Protein 2QIY (pdb70)

Sequence (317 aa):
VTVQDICFAFLQNYYERMRTDPSKLAYFYASTAELTHTNYQSKKDDVLPTVKVTGRENINKFFSRNDAKVRSLKLKLDTIDFQYTGHLHKSILIMATGEMFWTGTPVYKFCQTFILLPSSTFDITNDIIRFISNLPLFINTTEAEFAAASVQRYELNMKTVQDICFAFLQNYYERMRTDPSKLAYFYASTAELTHTNYQSDDVLPTVKVTGRENINKFFSRNDAKVRSLKLKLDTIDFQYTGHLHKSILIMATGEMFWTGTPVYKFCQTFILLPSSTFDITNDIIRFISNSFLPLFINTTEAEFAAASVQRYELNMK

CATH classification: 3.10.450.50

Structure (mmCIF, N/CA/C/O backbone):
data_2QIY
#
_entry.id   2QIY
#
_cell.length_a   59.100
_cell.length_b   90.240
_cell.length_c   101.480
_cell.angle_alpha   90.00
_cell.angle_beta   90.00
_cell.angle_gamma   90.00
#
_symmetry.space_group_name_H-M   'P 21 21 21'
#
loop_
_entity.id
_entity.type
_entity.pdbx_description
1 polymer 'UBP3-associated protein BRE5'
2 polymer 'Ubiquitin carboxyl-terminal hydrolase 3'
3 water water
#
loop_
_atom_site.group_PDB
_atom_site.id
_atom_site.type_symbol
_atom_site.label_atom_id
_atom_site.label_alt_id
_atom_site.label_comp_id
_atom_site.label_asym_id
_atom_site.label_entity_id
_atom_site.label_seq_id
_atom_site.pdbx_PDB_ins_code
_atom_site.Cartn_x
_atom_site.Cartn_y
_atom_site.Cartn_z
_atom_site.occupancy
_atom_site.B_iso_or_equiv
_atom_site.auth_seq_id
_atom_site.auth_comp_id
_atom_site.auth_asym_id
_atom_site.auth_atom_id
_atom_site.pdbx_PDB_model_num
ATOM 1 N N . VAL A 1 9 ? 16.486 24.293 37.234 1.00 43.29 3 VAL A N 1
ATOM 2 C CA . VAL A 1 9 ? 16.347 24.248 35.745 1.00 43.12 3 VAL A CA 1
ATOM 3 C C . VAL A 1 9 ? 15.980 25.636 35.188 1.00 42.94 3 VAL A C 1
ATOM 4 O O . VAL A 1 9 ? 15.065 26.301 35.697 1.00 43.07 3 VAL A O 1
ATOM 8 N N . THR A 1 10 ? 16.710 26.071 34.159 1.00 42.25 4 THR A N 1
ATOM 9 C CA . THR A 1 10 ? 16.530 27.413 33.589 1.00 41.34 4 THR A CA 1
ATOM 10 C C . THR A 1 10 ? 15.520 27.404 32.450 1.00 40.83 4 THR A C 1
ATOM 11 O O . THR A 1 10 ? 15.252 26.357 31.859 1.00 40.67 4 THR A O 1
ATOM 15 N N . VAL A 1 11 ? 14.967 28.579 32.148 1.00 39.95 5 VAL A N 1
ATOM 16 C CA . VAL A 1 11 ? 14.010 28.726 31.052 1.00 39.04 5 VAL A CA 1
ATOM 17 C C . VAL A 1 11 ? 14.649 28.357 29.704 1.00 38.50 5 VAL A C 1
ATOM 18 O O . VAL A 1 11 ? 14.010 27.710 28.869 1.00 37.96 5 VAL A O 1
ATOM 22 N N . GLN A 1 12 ? 15.911 28.735 29.500 1.00 37.68 6 GLN A N 1
ATOM 23 C CA . GLN A 1 12 ? 16.621 28.336 28.280 1.00 37.27 6 GLN A CA 1
ATOM 24 C C . GLN A 1 12 ? 16.714 26.809 28.186 1.00 36.23 6 GLN A C 1
ATOM 25 O O . GLN A 1 12 ? 16.499 26.226 27.118 1.00 35.37 6 GLN A O 1
ATOM 31 N N . ASP A 1 13 ? 17.042 26.182 29.315 1.00 34.80 7 ASP A N 1
ATOM 32 C CA . ASP A 1 13 ? 17.067 24.723 29.436 1.00 33.98 7 ASP A CA 1
ATOM 33 C C . ASP A 1 13 ? 15.755 24.089 29.027 1.00 32.62 7 ASP A C 1
ATOM 34 O O . ASP A 1 13 ? 15.752 23.155 28.225 1.00 32.18 7 ASP A O 1
ATOM 39 N N . ILE A 1 14 ? 14.641 24.577 29.572 1.00 31.34 8 ILE A N 1
ATOM 40 C CA . ILE A 1 14 ? 13.372 23.943 29.242 1.00 30.70 8 ILE A CA 1
ATOM 41 C C . ILE A 1 14 ? 12.981 24.157 27.776 1.00 29.80 8 ILE A C 1
ATOM 42 O O . ILE A 1 14 ? 12.431 23.247 27.152 1.00 29.75 8 ILE A O 1
ATOM 47 N N . CYS A 1 15 ? 13.312 25.325 27.220 1.00 29.11 9 CYS A N 1
ATOM 48 C CA . CYS A 1 15 ? 13.023 25.586 25.794 1.00 28.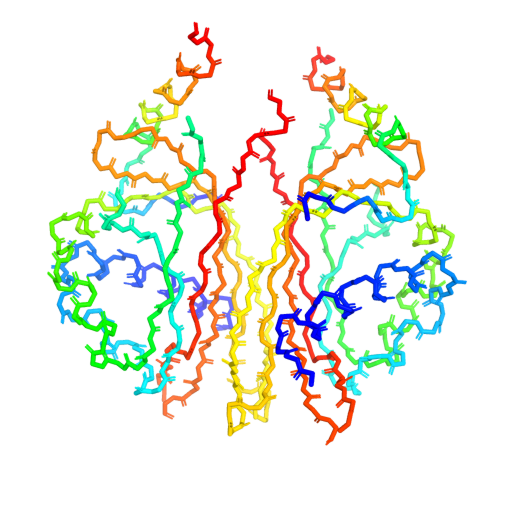44 9 CYS A CA 1
ATOM 49 C C . CYS A 1 15 ? 13.816 24.668 24.878 1.00 28.61 9 CYS A C 1
ATOM 50 O O . CYS A 1 15 ? 13.281 24.142 23.910 1.00 27.98 9 CYS A O 1
ATOM 53 N N . PHE A 1 16 ? 15.093 24.466 25.198 1.00 28.79 10 PHE A N 1
ATOM 54 C CA . PHE A 1 16 ? 15.932 23.622 24.370 1.00 29.66 10 PHE A CA 1
ATOM 55 C C . PHE A 1 16 ? 15.463 22.168 24.443 1.00 28.83 10 PHE A C 1
ATOM 56 O O . PHE A 1 16 ? 15.322 21.511 23.396 1.00 29.11 10 PHE A O 1
ATOM 64 N N . ALA A 1 17 ? 15.174 21.696 25.659 1.00 28.22 11 ALA A N 1
ATOM 65 C CA . ALA A 1 17 ? 14.639 20.345 25.874 1.00 26.70 11 ALA A CA 1
ATOM 66 C C . ALA A 1 17 ? 13.285 20.174 25.203 1.00 26.11 11 ALA A C 1
ATOM 67 O O . ALA A 1 17 ? 13.033 19.145 24.564 1.00 25.41 11 ALA A O 1
ATOM 69 N N . PHE A 1 18 ? 12.422 21.177 25.340 1.00 24.79 12 PHE A N 1
ATOM 70 C CA . PHE A 1 18 ? 11.115 21.111 24.704 1.00 24.20 12 PHE A CA 1
ATOM 71 C C . PHE A 1 18 ? 11.224 20.868 23.204 1.00 24.34 12 PHE A C 1
ATOM 72 O O . PHE A 1 18 ? 10.543 19.995 22.649 1.00 23.75 12 PHE A O 1
ATOM 80 N N . LEU A 1 19 ? 12.051 21.665 22.537 1.00 24.41 13 LEU A N 1
ATOM 81 C CA . LEU A 1 19 ? 12.133 21.598 21.080 1.00 25.13 13 LEU A CA 1
ATOM 82 C C . LEU A 1 19 ? 12.735 20.272 20.664 1.00 25.26 13 LEU A C 1
ATOM 83 O O . LEU A 1 19 ? 12.243 19.618 19.743 1.00 25.39 13 LEU A O 1
ATOM 88 N N . GLN A 1 20 ? 13.806 19.866 21.345 1.00 25.94 14 GLN A N 1
ATOM 89 C CA . GLN A 1 20 ? 14.450 18.602 20.980 1.00 27.77 14 GLN A CA 1
ATOM 90 C C . GLN A 1 20 ? 13.472 17.441 21.150 1.00 27.52 14 GLN A C 1
ATOM 91 O O . GLN A 1 20 ? 13.324 16.622 20.244 1.00 27.89 14 GLN A O 1
ATOM 97 N N . ASN A 1 21 ? 12.758 17.419 22.275 1.00 27.63 15 ASN A N 1
ATOM 98 C CA . ASN A 1 21 ? 11.749 16.383 22.543 1.00 28.14 15 ASN A CA 1
ATOM 99 C C . ASN A 1 21 ? 10.574 16.356 21.555 1.00 27.60 15 ASN A C 1
ATOM 100 O O . ASN A 1 21 ? 10.150 15.277 21.119 1.00 27.58 15 ASN A O 1
ATOM 105 N N . TYR A 1 22 ? 10.088 17.541 21.185 1.00 26.25 16 TYR A N 1
ATOM 106 C CA . TYR A 1 22 ? 9.002 17.703 20.212 1.00 25.89 16 TYR A CA 1
ATOM 107 C C . TYR A 1 22 ? 9.353 17.114 18.839 1.00 25.52 16 TYR A C 1
ATOM 108 O O . TYR A 1 22 ? 8.584 16.335 18.276 1.00 25.28 16 TYR A O 1
ATOM 117 N N . TYR A 1 23 ? 10.509 17.485 18.295 1.00 25.14 17 TYR A N 1
ATOM 118 C CA . TYR A 1 23 ? 10.848 16.994 16.957 1.00 25.65 17 TYR A CA 1
ATOM 119 C C . TYR A 1 23 ? 11.211 15.530 16.948 1.00 26.15 17 TYR A C 1
ATOM 120 O O . TYR A 1 23 ? 10.927 14.816 15.981 1.00 26.08 17 TYR A O 1
ATOM 129 N N . GLU A 1 24 ? 11.793 15.054 18.039 1.00 26.36 18 GLU A N 1
ATOM 130 C CA . GLU A 1 24 ? 12.179 13.665 18.072 1.00 28.16 18 GLU A CA 1
ATOM 131 C C . GLU A 1 24 ? 10.963 12.766 18.262 1.00 27.97 18 GLU A C 1
ATOM 132 O O . GLU A 1 24 ? 10.957 11.642 17.766 1.00 28.33 18 GLU A O 1
ATOM 138 N N . ARG A 1 25 ? 9.924 13.277 18.938 1.00 27.64 19 ARG A N 1
ATOM 139 C CA . ARG A 1 25 ? 8.664 12.535 19.089 1.00 27.69 19 ARG A CA 1
ATOM 140 C C . ARG A 1 25 ? 8.001 12.291 17.739 1.00 26.93 19 ARG A C 1
ATOM 141 O O . ARG A 1 25 ? 7.296 11.288 17.565 1.00 26.66 19 ARG A O 1
ATOM 149 N N . MET A 1 26 ? 8.209 13.209 16.794 1.00 26.07 20 MET A N 1
ATOM 150 C CA . MET A 1 26 ? 7.731 13.027 15.428 1.00 26.22 20 MET A CA 1
ATOM 151 C C . MET A 1 26 ? 8.376 11.832 14.769 1.00 25.39 20 MET A C 1
ATOM 152 O O . MET A 1 26 ? 7.722 11.105 14.019 1.00 25.22 20 MET A O 1
ATOM 157 N N . ARG A 1 27 ? 9.668 11.664 15.017 1.00 24.41 21 ARG A N 1
ATOM 158 C CA . ARG A 1 27 ? 10.388 10.529 14.486 1.00 24.80 21 ARG A CA 1
ATOM 159 C C . ARG A 1 27 ? 9.867 9.240 15.105 1.00 24.48 21 ARG A C 1
ATOM 160 O O . ARG A 1 27 ? 9.649 8.248 14.405 1.00 25.01 21 ARG A O 1
ATOM 168 N N . THR A 1 28 ? 9.680 9.258 16.415 1.00 23.75 22 THR A N 1
ATOM 169 C CA . THR A 1 28 ? 9.436 8.013 17.139 1.00 23.67 22 THR A CA 1
ATOM 170 C C . THR A 1 28 ? 7.986 7.536 17.148 1.00 22.48 22 THR A C 1
ATOM 171 O O . THR A 1 28 ? 7.751 6.316 17.085 1.00 21.63 22 THR A O 1
ATOM 175 N N . ASP A 1 29 ? 7.026 8.461 17.257 1.00 21.01 23 ASP A N 1
ATOM 176 C CA . ASP A 1 29 ? 5.607 8.054 17.289 1.00 21.45 23 ASP A CA 1
ATOM 177 C C . ASP A 1 29 ? 4.625 9.202 17.097 1.00 21.00 23 ASP A C 1
ATOM 178 O O . ASP A 1 29 ? 4.187 9.810 18.076 1.00 21.28 23 ASP A O 1
ATOM 183 N N . PRO A 1 30 ? 4.266 9.506 15.837 1.00 21.09 24 PRO A N 1
ATOM 184 C CA . PRO A 1 30 ? 3.328 10.605 15.547 1.00 21.06 24 PRO A CA 1
ATOM 185 C C . PRO A 1 30 ? 1.975 10.476 16.260 1.00 21.06 24 PRO A C 1
ATOM 186 O O . PRO A 1 30 ? 1.324 11.485 16.523 1.00 20.90 24 PRO A O 1
ATOM 190 N N . SER A 1 31 ? 1.557 9.241 16.526 1.00 20.11 25 SER A N 1
ATOM 191 C CA . SER A 1 31 ? 0.249 8.983 17.152 1.00 20.22 25 SER A CA 1
ATOM 192 C C . SER A 1 31 ? 0.173 9.370 18.620 1.00 20.46 25 SER A C 1
ATOM 193 O O . SER A 1 31 ? -0.924 9.330 19.198 1.00 20.79 25 SER A O 1
ATOM 196 N N . LYS A 1 32 ? 1.315 9.701 19.235 1.00 19.91 26 LYS A N 1
ATOM 197 C CA . LYS A 1 32 ? 1.327 10.162 20.639 1.00 19.79 26 LYS A CA 1
ATOM 198 C C . LYS A 1 32 ? 1.696 11.643 20.787 1.00 20.62 26 LYS A C 1
ATOM 199 O O . LYS A 1 32 ? 1.733 12.181 21.906 1.00 20.46 26 LYS A O 1
ATOM 205 N N . LEU A 1 33 ? 1.989 12.296 19.668 1.00 20.81 27 LEU A N 1
ATOM 206 C CA . LEU A 1 33 ? 2.287 13.738 19.676 1.00 22.29 27 LEU A CA 1
ATOM 207 C C . LEU A 1 33 ? 1.237 14.567 20.380 1.00 22.30 27 LEU A C 1
ATOM 208 O O . LEU A 1 33 ? 1.574 15.495 21.118 1.00 22.46 27 LEU A O 1
ATOM 213 N N . ALA A 1 34 ? -0.028 14.236 20.148 1.00 21.95 28 ALA A N 1
ATOM 214 C CA . ALA A 1 34 ? -1.140 15.025 20.647 1.00 23.11 28 ALA A CA 1
ATOM 215 C C . ALA A 1 34 ? -1.188 15.063 22.175 1.00 23.18 28 ALA A C 1
ATOM 216 O O . ALA A 1 34 ? -1.759 15.996 22.732 1.00 24.69 28 ALA A O 1
ATOM 218 N N . TYR A 1 35 ? -0.583 14.068 22.841 1.00 22.94 29 TYR A N 1
ATOM 219 C CA . TYR A 1 35 ? -0.523 13.983 24.316 1.00 24.30 29 TYR A CA 1
ATOM 220 C C . TYR A 1 35 ? 0.141 15.219 24.937 1.00 23.61 29 TYR A C 1
ATOM 221 O O . TYR A 1 35 ? -0.116 15.577 26.094 1.00 23.17 29 TYR A O 1
ATOM 230 N N . PHE A 1 36 ? 1.000 15.862 24.163 1.00 24.42 30 PHE A N 1
ATOM 231 C CA . PHE A 1 36 ? 1.774 16.987 24.692 1.00 24.57 30 PHE A CA 1
ATOM 232 C C . PHE A 1 36 ? 1.071 18.335 24.502 1.00 24.11 30 PHE A C 1
ATOM 233 O O . PHE A 1 36 ? 1.598 19.387 24.896 1.00 23.38 30 PHE A O 1
ATOM 241 N N . TYR A 1 37 ? -0.141 18.273 23.949 1.00 22.57 31 TYR A N 1
ATOM 242 C CA . TYR A 1 37 ? -0.939 19.471 23.714 1.00 22.11 31 TYR A CA 1
ATOM 243 C C . TYR A 1 37 ? -2.049 19.578 24.741 1.00 21.99 31 TYR A C 1
ATOM 244 O O . TYR A 1 37 ? -2.568 18.565 25.205 1.00 21.43 31 TYR A O 1
ATOM 253 N N . ALA A 1 38 ? -2.439 20.811 25.059 1.00 22.16 32 ALA A N 1
ATOM 254 C CA . ALA A 1 38 ? -3.621 21.084 25.879 1.00 22.24 32 ALA A CA 1
ATOM 255 C C . ALA A 1 38 ? -4.845 20.579 25.130 1.00 22.47 32 ALA A C 1
ATOM 256 O O . ALA A 1 38 ? -4.830 20.476 23.896 1.00 21.76 32 ALA A O 1
ATOM 258 N N . SER A 1 39 ? -5.895 20.254 25.869 1.00 22.63 33 SER A N 1
ATOM 259 C CA . SER A 1 39 ? -7.107 19.745 25.239 1.00 23.37 33 SER A CA 1
ATOM 260 C C . SER A 1 39 ? -7.670 20.707 24.175 1.00 23.32 33 SER A C 1
ATOM 261 O O . SER A 1 39 ? -8.242 20.250 23.172 1.00 23.25 33 SER A O 1
ATOM 264 N N . THR A 1 40 ? -7.519 22.009 24.414 1.00 22.84 34 THR A N 1
ATOM 265 C CA . THR A 1 40 ? -8.041 23.052 23.516 1.00 23.90 34 THR A CA 1
ATOM 266 C C . THR A 1 40 ? -6.952 23.701 22.657 1.00 23.45 34 THR A C 1
ATOM 267 O O . THR A 1 40 ? -7.133 24.817 22.124 1.00 23.11 34 THR A O 1
ATOM 271 N N . ALA A 1 41 ? -5.811 23.026 22.520 1.00 22.85 35 ALA A N 1
ATOM 272 C CA . ALA A 1 41 ? -4.684 23.594 21.745 1.00 22.00 35 ALA A CA 1
ATOM 273 C C . ALA A 1 41 ? -5.040 23.959 20.299 1.00 22.62 35 ALA A C 1
ATOM 274 O O . ALA A 1 41 ? -5.900 23.340 19.682 1.00 23.10 35 ALA A O 1
ATOM 276 N N . GLU A 1 42 ? -4.325 24.948 19.753 1.00 21.80 36 GLU A N 1
ATOM 277 C CA . GLU A 1 42 ? -4.405 25.325 18.336 1.00 22.28 36 GLU A CA 1
ATOM 278 C C . GLU A 1 42 ? -3.113 24.980 17.620 1.00 21.87 36 GLU A C 1
ATOM 279 O O . GLU A 1 42 ? -2.020 25.288 18.110 1.00 21.91 36 GLU A O 1
ATOM 285 N N . LEU A 1 43 ? -3.256 24.294 16.481 1.00 20.84 37 LEU A N 1
ATOM 286 C CA . LEU A 1 43 ? -2.127 23.895 15.644 1.00 20.73 37 LEU A CA 1
ATOM 287 C C . LEU A 1 43 ? -2.278 24.466 14.249 1.00 21.22 37 LEU A C 1
ATOM 288 O O . LEU A 1 43 ? -3.362 24.380 13.638 1.00 21.60 37 LEU A O 1
ATOM 293 N N . THR A 1 44 ? -1.191 25.014 13.720 1.00 20.55 38 THR A N 1
ATOM 294 C CA . THR A 1 44 ? -1.183 25.396 12.290 1.00 20.95 38 THR A CA 1
ATOM 295 C C . THR A 1 44 ? 0.038 24.699 11.754 1.00 21.06 38 THR A C 1
ATOM 296 O O . THR A 1 44 ? 1.168 25.050 12.108 1.00 21.76 38 THR A O 1
ATOM 300 N N . HIS A 1 45 ? -0.169 23.672 10.925 1.00 21.71 39 HIS A N 1
ATOM 301 C CA . HIS A 1 45 ? 0.927 22.764 10.573 1.00 20.92 39 HIS A CA 1
ATOM 302 C C . HIS A 1 45 ? 1.031 22.522 9.066 1.00 21.07 39 HIS A C 1
ATOM 303 O O . HIS A 1 45 ? 0.083 22.712 8.330 1.00 19.72 39 HIS A O 1
ATOM 310 N N . THR A 1 46 ? 2.197 22.066 8.642 1.00 20.33 40 THR A N 1
ATOM 311 C CA . THR A 1 46 ? 2.441 21.611 7.271 1.00 21.28 40 THR A CA 1
ATOM 312 C C . THR A 1 46 ? 1.262 20.804 6.715 1.00 20.63 40 THR A C 1
ATOM 313 O O . THR A 1 46 ? 0.888 19.796 7.313 1.00 20.74 40 THR A O 1
ATOM 317 N N . ASN A 1 47 ? 0.696 21.247 5.590 1.00 20.30 41 ASN A N 1
ATOM 318 C CA . ASN A 1 47 ? -0.467 20.559 5.064 1.00 21.10 41 ASN A CA 1
ATOM 319 C C . ASN A 1 47 ? -0.049 19.381 4.196 1.00 20.74 41 ASN A C 1
ATOM 320 O O . ASN A 1 47 ? 0.066 19.495 2.966 1.00 21.48 41 ASN A O 1
ATOM 325 N N . TYR A 1 48 ? 0.190 18.262 4.864 1.00 21.61 42 TYR A N 1
ATOM 326 C CA . TYR A 1 48 ? 0.619 17.065 4.177 1.00 22.58 42 TYR A CA 1
ATOM 327 C C . TYR A 1 48 ? -0.399 16.549 3.152 1.00 23.51 42 TYR A C 1
ATOM 328 O O . TYR A 1 48 ? -0.026 15.795 2.263 1.00 25.21 42 TYR A O 1
ATOM 337 N N . GLN A 1 49 ? -1.663 16.960 3.299 1.00 24.42 43 GLN A N 1
ATOM 338 C CA . GLN A 1 49 ? -2.770 16.531 2.423 1.00 25.49 43 GLN A CA 1
ATOM 339 C C . GLN A 1 49 ? -2.845 17.330 1.123 1.00 26.02 43 GLN A C 1
ATOM 340 O O . GLN A 1 49 ? -3.579 16.951 0.192 1.00 25.66 43 GLN A O 1
ATOM 346 N N . SER A 1 50 ? -2.097 18.429 1.027 1.00 25.81 44 SER A N 1
ATOM 347 C CA . SER A 1 50 ? -2.196 19.273 -0.153 1.00 28.84 44 SER A CA 1
ATOM 348 C C . SER A 1 50 ? -1.626 18.614 -1.410 1.00 30.83 44 SER A C 1
ATOM 349 O O . SER A 1 50 ? -0.539 18.064 -1.364 1.00 31.50 44 SER A O 1
ATOM 352 N N . LYS A 1 51 ? -2.373 18.660 -2.518 1.00 33.40 45 LYS A N 1
ATOM 353 C CA . LYS A 1 51 ? -1.861 18.264 -3.859 1.00 35.70 45 LYS A CA 1
ATOM 354 C C . LYS A 1 51 ? -0.379 17.790 -3.976 1.00 37.41 45 LYS A C 1
ATOM 355 O O . LYS A 1 51 ? 0.609 18.547 -3.742 1.00 38.76 45 LYS A O 1
ATOM 361 N N . LYS A 1 56 ? 10.985 24.413 -8.270 1.00 34.26 50 LYS A N 1
ATOM 362 C CA . LYS A 1 56 ? 9.692 24.183 -7.683 1.00 32.76 50 LYS A CA 1
ATOM 363 C C . LYS A 1 56 ? 9.575 24.996 -6.382 1.00 31.96 50 LYS A C 1
ATOM 364 O O . LYS A 1 56 ? 10.461 25.797 -6.024 1.00 31.63 50 LYS A O 1
ATOM 370 N N . ASP A 1 57 ? 8.464 24.785 -5.691 1.00 30.94 51 ASP A N 1
ATOM 371 C CA . ASP A 1 57 ? 8.087 25.588 -4.538 1.00 30.78 51 ASP A CA 1
ATOM 372 C C . ASP A 1 57 ? 9.071 25.434 -3.405 1.00 29.38 51 ASP A C 1
ATOM 373 O O . ASP A 1 57 ? 9.412 24.322 -3.025 1.00 29.25 51 ASP A O 1
ATOM 378 N N . ASP A 1 58 ? 9.513 26.549 -2.842 1.00 27.88 52 ASP A N 1
ATOM 379 C CA . ASP A 1 58 ? 10.362 26.437 -1.678 1.00 27.69 52 ASP A CA 1
ATOM 380 C C . ASP A 1 58 ? 9.605 26.816 -0.417 1.00 26.18 52 ASP A C 1
ATOM 381 O O . ASP A 1 58 ? 10.197 27.008 0.639 1.00 26.26 52 ASP A O 1
ATOM 386 N N . VAL A 1 59 ? 8.277 26.901 -0.534 1.00 25.95 53 VAL A N 1
ATOM 387 C CA . VAL A 1 59 ? 7.427 26.934 0.652 1.00 25.07 53 VAL A CA 1
ATOM 388 C C . VAL A 1 59 ? 6.347 25.852 0.564 1.00 24.18 53 VAL A C 1
ATOM 389 O O . VAL A 1 59 ? 6.064 25.312 -0.516 1.00 24.25 53 VAL A O 1
ATOM 393 N N . LEU A 1 60 ? 5.756 25.534 1.707 1.00 23.80 54 LEU A N 1
ATOM 394 C CA . LEU A 1 60 ? 4.669 24.567 1.733 1.00 23.20 54 LEU A CA 1
ATOM 395 C C . LEU A 1 60 ? 3.475 25.231 2.373 1.00 23.24 54 LEU A C 1
ATOM 396 O O . LEU A 1 60 ? 3.648 26.120 3.226 1.00 23.25 54 LEU A O 1
ATOM 401 N N . PRO A 1 61 ? 2.268 24.785 2.000 1.00 23.28 55 PRO A N 1
ATOM 402 C CA . PRO A 1 61 ? 1.063 25.336 2.613 1.00 22.89 55 PRO A CA 1
ATOM 403 C C . PRO A 1 61 ? 0.844 24.727 3.994 1.00 22.02 55 PRO A C 1
ATOM 404 O O . PRO A 1 61 ? 1.399 23.663 4.315 1.00 22.43 55 PRO A O 1
ATOM 408 N N . THR A 1 62 ? 0.043 25.400 4.808 1.00 20.69 56 THR A N 1
ATOM 409 C CA . THR A 1 62 ? -0.290 24.887 6.135 1.00 20.50 56 THR A CA 1
ATOM 410 C C . THR A 1 62 ? -1.793 24.793 6.314 1.00 21.10 56 THR A C 1
ATOM 411 O O . THR A 1 62 ? -2.569 25.317 5.503 1.00 20.08 56 THR A O 1
ATOM 415 N N . VAL A 1 63 ? -2.191 24.134 7.391 1.00 20.73 57 VAL A N 1
ATOM 416 C CA . VAL A 1 63 ? -3.590 23.901 7.683 1.00 20.54 57 VAL A CA 1
ATOM 417 C C . VAL A 1 63 ? -3.804 24.083 9.198 1.00 20.11 57 VAL A C 1
ATOM 418 O O . VAL A 1 63 ? -2.914 23.738 9.994 1.00 21.25 57 VAL A O 1
ATOM 422 N N . LYS A 1 64 ? -4.960 24.630 9.579 1.00 20.49 58 LYS A N 1
ATOM 423 C CA . LYS A 1 64 ? -5.315 24.832 10.982 1.00 20.94 58 LYS A CA 1
ATOM 424 C C . LYS A 1 64 ? -6.126 23.672 11.547 1.00 21.85 58 LYS A C 1
ATOM 425 O O . LYS A 1 64 ? -7.112 23.211 10.932 1.00 21.95 58 LYS A O 1
ATOM 431 N N . VAL A 1 65 ? -5.723 23.225 12.732 1.00 21.59 59 VAL A N 1
ATOM 432 C CA . VAL A 1 65 ? -6.409 22.130 13.458 1.00 23.78 59 VAL A CA 1
ATOM 433 C C . VAL A 1 65 ? -6.564 22.585 14.907 1.00 24.13 59 VAL A C 1
ATOM 434 O O . VAL A 1 65 ? -5.610 23.115 15.489 1.00 25.14 59 VAL A O 1
ATOM 438 N N . THR A 1 66 ? -7.722 22.325 15.508 1.00 23.74 60 THR A N 1
ATOM 439 C CA . THR A 1 66 ? -7.990 22.790 16.865 1.00 24.27 60 THR A CA 1
ATOM 440 C C . THR A 1 66 ? -8.482 21.645 17.744 1.00 23.27 60 THR A C 1
ATOM 441 O O . THR A 1 66 ? -9.339 20.876 17.326 1.00 23.52 60 THR A O 1
ATOM 445 N N . GLY A 1 67 ? -7.936 21.547 18.953 1.00 21.76 61 GLY A N 1
ATOM 446 C CA . GLY A 1 67 ? -8.362 20.526 19.907 1.00 22.22 61 GLY A CA 1
ATOM 447 C C . GLY A 1 67 ? -7.499 19.288 19.830 1.00 22.46 61 GLY A C 1
ATOM 448 O O . GLY A 1 67 ? -7.103 18.861 18.750 1.00 22.40 61 GLY A O 1
ATOM 449 N N . ARG A 1 68 ? -7.234 18.671 20.979 1.00 22.09 62 ARG A N 1
ATOM 450 C CA . ARG A 1 68 ? -6.313 17.539 20.993 1.00 22.78 62 ARG A CA 1
ATOM 451 C C . ARG A 1 68 ? -6.752 16.365 20.130 1.00 22.18 62 ARG A C 1
ATOM 452 O O . ARG A 1 68 ? -5.925 15.755 19.472 1.00 22.27 62 ARG A O 1
ATOM 460 N N . GLU A 1 69 ? -8.041 16.020 20.147 1.00 22.67 63 GLU A N 1
ATOM 461 C CA . GLU A 1 69 ? -8.492 14.859 19.351 1.00 24.08 63 GLU A CA 1
ATOM 462 C C . GLU A 1 69 ? -8.292 15.088 17.844 1.00 22.41 63 GLU A C 1
ATOM 463 O O . GLU A 1 69 ? -7.880 14.190 17.090 1.00 23.30 63 GLU A O 1
ATOM 469 N N . ASN A 1 70 ? -8.584 16.301 17.402 1.00 21.55 64 ASN A N 1
ATOM 470 C CA . ASN A 1 70 ? -8.366 16.633 15.979 1.00 21.57 64 ASN A CA 1
ATOM 471 C C . ASN A 1 70 ? -6.896 16.672 15.608 1.00 21.04 64 ASN A C 1
ATOM 472 O O . ASN A 1 70 ? -6.502 16.233 14.525 1.00 21.74 64 ASN A O 1
ATOM 477 N N . ILE A 1 71 ? -6.089 17.192 16.528 1.00 20.75 65 ILE A N 1
ATOM 478 C CA . ILE A 1 71 ? -4.628 17.250 16.353 1.00 21.29 65 ILE A CA 1
ATOM 479 C C . ILE A 1 71 ? -4.085 15.827 16.243 1.00 21.71 65 ILE A C 1
ATOM 480 O O . ILE A 1 71 ? -3.291 15.518 15.356 1.00 21.90 65 ILE A O 1
ATOM 485 N N . ASN A 1 72 ? -4.569 14.952 17.119 1.00 21.60 66 ASN A N 1
ATOM 486 C CA . ASN A 1 72 ? -4.181 13.555 17.030 1.00 21.34 66 ASN A CA 1
ATOM 487 C C . ASN A 1 72 ? -4.555 12.904 15.705 1.00 21.64 66 ASN A C 1
ATOM 488 O O . ASN A 1 72 ? -3.756 12.177 15.111 1.00 21.44 66 ASN A O 1
ATOM 493 N N . LYS A 1 73 ? -5.770 13.162 15.232 1.00 21.24 67 LYS A N 1
ATOM 494 C CA . LYS A 1 73 ? -6.226 12.583 13.971 1.00 23.89 67 LYS A CA 1
ATOM 495 C C . LYS A 1 73 ? -5.351 13.081 12.809 1.00 22.79 67 LYS A C 1
ATOM 496 O O . LYS A 1 73 ? -5.013 12.312 11.893 1.00 22.84 67 LYS A O 1
ATOM 502 N N . PHE A 1 74 ? -5.010 14.363 12.840 1.00 22.40 68 PHE A N 1
ATOM 503 C CA . PHE A 1 74 ? -4.121 14.945 11.826 1.00 21.86 68 PHE A CA 1
ATOM 504 C C . PHE A 1 74 ? -2.727 14.285 11.835 1.00 22.21 68 PHE A C 1
ATOM 505 O O . PHE A 1 74 ? -2.244 13.824 10.796 1.00 22.02 68 PHE A O 1
ATOM 513 N N . PHE A 1 75 ? -2.067 14.234 12.987 1.00 21.49 69 PHE A N 1
ATOM 514 C CA . PHE A 1 75 ? -0.737 13.613 13.031 1.00 21.36 69 PHE A CA 1
ATOM 515 C C . PHE A 1 75 ? -0.770 12.123 12.674 1.00 20.83 69 PHE A C 1
ATOM 516 O O . PHE A 1 75 ? 0.083 11.621 11.946 1.00 21.16 69 PHE A O 1
ATOM 524 N N . SER A 1 76 ? -1.777 11.432 13.190 1.00 20.94 70 SER A N 1
ATOM 525 C CA . SER A 1 76 ? -1.920 10.009 12.963 1.00 21.61 70 SER A CA 1
ATOM 526 C C . SER A 1 76 ? -2.137 9.668 11.479 1.00 22.37 70 SER A C 1
ATOM 527 O O . SER A 1 76 ? -1.531 8.703 10.970 1.00 23.89 70 SER A O 1
ATOM 530 N N . ARG A 1 77 ? -2.983 10.445 10.787 1.00 22.83 71 ARG A N 1
ATOM 531 C CA . ARG A 1 77 ? -3.246 10.241 9.349 1.00 23.42 71 ARG A CA 1
ATOM 532 C C . ARG A 1 77 ? -1.973 10.381 8.523 1.00 2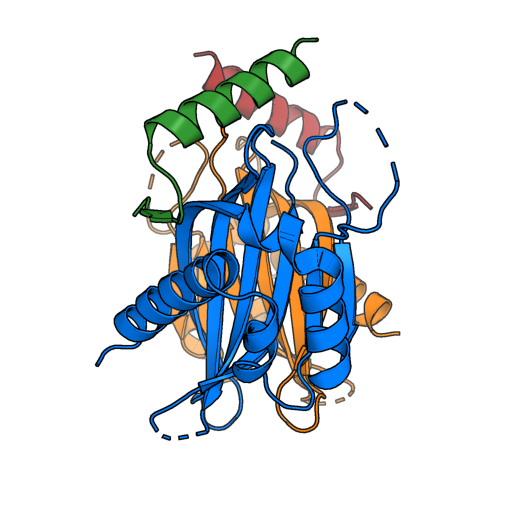3.63 71 ARG A C 1
ATOM 533 O O . ARG A 1 77 ? -1.840 9.775 7.451 1.00 24.92 71 ARG A O 1
ATOM 535 N N . ASN A 1 78 ? -1.050 11.191 9.034 1.00 23.22 72 ASN A N 1
ATOM 536 C CA . ASN A 1 78 ? 0.186 11.513 8.336 1.00 23.09 72 ASN A CA 1
ATOM 537 C C . ASN A 1 78 ? 1.393 10.845 8.957 1.00 23.37 72 ASN A C 1
ATOM 538 O O . ASN A 1 78 ? 2.533 11.296 8.762 1.00 23.24 72 ASN A O 1
ATOM 543 N N . ASP A 1 79 ? 1.142 9.741 9.659 1.00 23.24 73 ASP A N 1
ATOM 544 C CA . ASP A 1 79 ? 2.174 9.054 10.437 1.00 23.57 73 ASP A CA 1
ATOM 545 C C . ASP A 1 79 ? 3.482 8.832 9.646 1.00 23.50 73 ASP A C 1
ATOM 546 O O . ASP A 1 79 ? 4.564 9.202 10.104 1.00 22.64 73 ASP A O 1
ATOM 551 N N . ALA A 1 80 ? 3.385 8.207 8.469 1.00 24.35 74 ALA A N 1
ATOM 552 C CA . ALA A 1 80 ? 4.579 7.862 7.702 1.00 25.06 74 ALA A CA 1
ATOM 553 C C . ALA A 1 80 ? 5.405 9.096 7.339 1.00 25.35 74 ALA A C 1
ATOM 554 O O . ALA A 1 80 ? 6.646 9.117 7.481 1.00 26.16 74 ALA A O 1
ATOM 556 N N . LYS A 1 81 ? 4.715 10.132 6.873 1.00 24.93 75 LYS A N 1
ATOM 557 C CA . LYS A 1 81 ? 5.360 11.395 6.498 1.00 25.08 75 LYS A CA 1
ATOM 558 C C . LYS A 1 81 ? 5.995 12.091 7.698 1.00 23.74 75 LYS A C 1
ATOM 559 O O . LYS A 1 81 ? 7.128 12.529 7.642 1.00 23.98 75 LYS A O 1
ATOM 565 N N . VAL A 1 82 ? 5.252 12.158 8.798 1.00 22.28 76 VAL A N 1
ATOM 566 C CA . VAL A 1 82 ? 5.696 12.840 10.002 1.00 22.11 76 VAL A CA 1
ATOM 567 C C . VAL A 1 82 ? 6.969 12.144 10.532 1.00 22.20 76 VAL A C 1
ATOM 568 O O . VAL A 1 82 ? 7.930 12.807 10.942 1.00 22.41 76 VAL A O 1
ATOM 572 N N . ARG A 1 83 ? 7.007 10.811 10.455 1.00 21.97 77 ARG A N 1
ATOM 573 C CA . ARG A 1 83 ? 8.157 10.046 10.934 1.00 21.77 77 ARG A CA 1
ATOM 574 C C . ARG A 1 83 ? 9.438 10.391 10.170 1.00 21.67 77 ARG A C 1
ATOM 575 O O . ARG A 1 83 ? 10.554 10.095 10.620 1.00 23.06 77 ARG A O 1
ATOM 583 N N . SER A 1 84 ? 9.274 10.970 8.990 1.00 21.16 78 SER A N 1
ATOM 584 C CA . SER A 1 84 ? 10.417 11.212 8.109 1.00 22.04 78 SER A CA 1
ATOM 585 C C . SER A 1 84 ? 10.901 12.664 8.197 1.00 21.99 78 SER A C 1
ATOM 586 O O . SER A 1 84 ? 11.803 13.055 7.463 1.00 22.58 78 SER A O 1
ATOM 589 N N . LEU A 1 85 ? 10.328 13.436 9.130 1.00 21.76 79 LEU A N 1
ATOM 590 C CA . LEU A 1 85 ? 10.673 14.855 9.270 1.00 20.69 79 LEU A CA 1
ATOM 591 C C . LEU A 1 85 ? 12.059 15.001 9.882 1.00 21.19 79 LEU A C 1
ATOM 592 O O . LEU A 1 85 ? 12.405 14.300 10.833 1.00 20.71 79 LEU A O 1
ATOM 597 N N . LYS A 1 86 ? 12.836 15.923 9.317 1.00 19.88 80 LYS A N 1
ATOM 598 C CA . LYS A 1 86 ? 14.214 16.162 9.717 1.00 20.76 80 LYS A CA 1
ATOM 599 C C . LYS A 1 86 ? 14.424 17.680 9.726 1.00 20.33 80 LYS A C 1
ATOM 600 O O . LYS A 1 86 ? 13.728 18.429 9.041 1.00 20.45 80 LYS A O 1
ATOM 606 N N . LEU A 1 87 ? 15.372 18.158 10.516 1.00 19.88 81 LEU A N 1
ATOM 607 C CA . LEU A 1 87 ? 15.637 19.600 10.471 1.00 19.30 81 LEU A CA 1
ATOM 608 C C . LEU A 1 87 ? 16.996 19.973 10.974 1.00 20.20 81 LEU A C 1
ATOM 609 O O . LEU A 1 87 ? 17.619 19.220 11.733 1.00 19.51 81 LEU A O 1
ATOM 614 N N . LYS A 1 88 ? 17.423 21.143 10.510 1.00 19.06 82 LYS A N 1
ATOM 615 C CA . LYS A 1 88 ? 18.524 21.889 11.099 1.00 19.48 82 LYS A CA 1
ATOM 616 C C . LYS A 1 88 ? 17.884 23.011 11.902 1.00 20.75 82 LYS A C 1
ATOM 617 O O . LYS A 1 88 ? 17.179 23.861 11.343 1.00 21.21 82 LYS A O 1
ATOM 623 N N . LEU A 1 89 ? 18.039 22.959 13.221 1.00 21.23 83 LEU A N 1
ATOM 624 C CA . LEU A 1 89 ? 17.469 23.999 14.112 1.00 21.13 83 LEU A CA 1
ATOM 625 C C . LEU A 1 89 ? 18.530 25.095 14.251 1.00 20.99 83 LEU A C 1
ATOM 626 O O . LEU A 1 89 ? 19.621 24.835 14.765 1.00 21.77 83 LEU A O 1
ATOM 631 N N . ASP A 1 90 ? 18.226 26.310 13.778 1.00 21.13 84 ASP A N 1
ATOM 632 C CA . ASP A 1 90 ? 19.216 27.403 13.751 1.00 21.46 84 ASP A CA 1
ATOM 633 C C . ASP A 1 90 ? 19.161 28.334 14.975 1.00 21.29 84 ASP A C 1
ATOM 634 O O . ASP A 1 90 ? 20.199 28.764 15.492 1.00 21.81 84 ASP A O 1
ATOM 639 N N . THR A 1 91 ? 17.949 28.705 15.371 1.00 21.03 85 THR A N 1
ATOM 640 C CA . THR A 1 91 ? 17.758 29.738 16.386 1.00 20.97 85 THR A CA 1
ATOM 641 C C . THR A 1 91 ? 16.609 29.422 17.327 1.00 21.00 85 THR A C 1
ATOM 642 O O . THR A 1 91 ? 15.627 28.762 16.952 1.00 20.88 85 THR A O 1
ATOM 646 N N . ILE A 1 92 ? 16.745 29.915 18.561 1.00 20.98 86 ILE A N 1
ATOM 647 C CA . ILE A 1 92 ? 15.681 29.821 19.536 1.00 21.83 86 ILE A CA 1
ATOM 648 C C . ILE A 1 92 ? 15.587 31.191 20.206 1.00 21.49 86 ILE A C 1
ATOM 649 O O . ILE A 1 92 ? 16.628 31.763 20.599 1.00 21.13 86 ILE A O 1
ATOM 654 N N . ASP A 1 93 ? 14.349 31.685 20.333 1.00 20.32 87 ASP A N 1
ATOM 655 C CA . ASP A 1 93 ? 14.032 32.899 21.117 1.00 19.66 87 ASP A CA 1
ATOM 656 C C . ASP A 1 93 ? 12.917 32.547 22.079 1.00 19.84 87 ASP A C 1
ATOM 657 O O . ASP A 1 93 ? 12.021 31.789 21.733 1.00 19.20 87 ASP A O 1
ATOM 662 N N . PHE A 1 94 ? 12.961 33.101 23.293 1.00 20.21 88 PHE A N 1
ATOM 663 C CA . PHE A 1 94 ? 11.841 32.881 24.211 1.00 20.83 88 PHE A CA 1
ATOM 664 C C . PHE A 1 94 ? 11.528 34.103 25.039 1.00 19.96 88 PHE A C 1
ATOM 665 O O . PHE A 1 94 ? 12.392 34.970 25.251 1.00 19.85 88 PHE A O 1
ATOM 673 N N . GLN A 1 95 ? 10.285 34.145 25.527 1.00 20.45 89 GLN A N 1
ATOM 674 C CA . GLN A 1 95 ? 9.856 35.086 26.582 1.00 20.24 89 GLN A CA 1
ATOM 675 C C . GLN A 1 95 ? 8.798 34.422 27.453 1.00 21.07 89 GLN A C 1
ATOM 676 O O . GLN A 1 95 ? 8.121 33.491 27.019 1.00 21.47 89 GLN A O 1
ATOM 682 N N . TYR A 1 96 ? 8.610 34.942 28.668 1.00 21.71 90 TYR A N 1
ATOM 683 C CA . TYR A 1 96 ? 7.483 34.528 29.481 1.00 22.59 90 TYR A CA 1
ATOM 684 C C . TYR A 1 96 ? 6.242 35.295 29.022 1.00 22.34 90 TYR A C 1
ATOM 685 O O . TYR A 1 96 ? 6.355 36.384 28.454 1.00 22.34 90 TYR A O 1
ATOM 694 N N . THR A 1 97 ? 5.064 34.744 29.302 1.00 22.03 91 THR A N 1
ATOM 695 C CA . THR A 1 97 ? 3.805 35.306 28.826 1.00 21.78 91 THR A CA 1
ATOM 696 C C . THR A 1 97 ? 2.640 34.764 29.647 1.00 22.15 91 THR A C 1
ATOM 697 O O . THR A 1 97 ? 2.843 33.938 30.531 1.00 21.51 91 THR A O 1
ATOM 701 N N . GLY A 1 98 ? 1.430 35.238 29.352 1.00 22.72 92 GLY A N 1
ATOM 702 C CA . GLY A 1 98 ? 0.211 34.650 29.917 1.00 23.69 92 GLY A CA 1
ATOM 703 C C . GLY A 1 98 ? 0.031 34.870 31.408 1.00 24.81 92 GLY A C 1
ATOM 704 O O . GLY A 1 98 ? 0.682 35.745 32.025 1.00 24.62 92 GLY A O 1
ATOM 705 N N . HIS A 1 99 ? -0.858 34.071 31.992 1.00 24.98 93 HIS A N 1
ATOM 706 C CA . HIS A 1 99 ? -1.235 34.235 33.403 1.00 26.64 93 HIS A CA 1
ATOM 707 C C . HIS A 1 99 ? -0.031 34.133 34.336 1.00 27.02 93 HIS A C 1
ATOM 708 O O . HIS A 1 99 ? 0.698 33.133 34.312 1.00 27.28 93 HIS A O 1
ATOM 715 N N . LEU A 1 100 ? 0.167 35.187 35.133 1.00 27.56 94 LEU A N 1
ATOM 716 C CA . LEU A 1 100 ? 1.245 35.279 36.126 1.00 27.74 94 LEU A CA 1
ATOM 717 C C . LEU A 1 100 ? 2.648 35.125 35.523 1.00 27.51 94 LEU A C 1
ATOM 718 O O . LEU A 1 100 ? 3.593 34.753 36.227 1.00 27.57 94 LEU A O 1
ATOM 723 N N . HIS A 1 101 ? 2.765 35.416 34.225 1.00 26.94 95 HIS A N 1
ATOM 724 C CA . HIS A 1 101 ? 4.024 35.313 33.483 1.00 27.10 95 HIS A CA 1
ATOM 725 C C . HIS A 1 101 ? 4.655 33.914 33.590 1.00 25.54 95 HIS A C 1
ATOM 726 O O . HIS A 1 101 ? 5.867 33.778 33.502 1.00 25.24 95 HIS A O 1
ATOM 733 N N . LYS A 1 102 ? 3.821 32.883 33.766 1.00 24.51 96 LYS A N 1
ATOM 734 C CA . LYS A 1 102 ? 4.297 31.507 33.939 1.00 23.29 96 LYS A CA 1
ATOM 735 C C . LYS A 1 102 ? 4.281 30.648 32.658 1.00 21.96 96 LYS A C 1
ATOM 736 O O . LYS A 1 102 ? 4.854 29.555 32.626 1.00 21.91 96 LYS A O 1
ATOM 742 N N . SER A 1 103 ? 3.611 31.132 31.620 1.00 20.65 97 SER A N 1
ATOM 743 C CA . SER A 1 103 ? 3.642 30.464 30.317 1.00 19.97 97 SER A CA 1
ATOM 744 C C . SER A 1 103 ? 4.894 30.894 29.557 1.00 19.92 97 SER A C 1
ATOM 745 O O . SER A 1 103 ? 5.506 31.914 29.896 1.00 19.97 97 SER A O 1
ATOM 748 N N . ILE A 1 104 ? 5.274 30.114 28.539 1.00 19.21 98 ILE A N 1
ATOM 749 C CA . ILE A 1 104 ? 6.494 30.395 27.790 1.00 19.89 98 ILE A CA 1
ATOM 750 C C . ILE A 1 104 ? 6.194 30.480 26.299 1.00 20.23 98 ILE A C 1
ATOM 751 O O . ILE A 1 104 ? 5.601 29.574 25.732 1.00 20.38 98 ILE A O 1
ATOM 756 N N . LEU A 1 105 ? 6.607 31.588 25.690 1.00 20.84 99 LEU A N 1
ATOM 757 C CA . LEU A 1 105 ? 6.566 31.809 24.236 1.00 21.60 99 LEU A CA 1
ATOM 758 C C . LEU A 1 105 ? 7.907 31.411 23.664 1.00 21.50 99 LEU A C 1
ATOM 759 O O . LEU A 1 105 ? 8.936 31.925 24.108 1.00 21.49 99 LEU A O 1
ATOM 764 N N . ILE A 1 106 ? 7.905 30.494 22.687 1.00 21.22 100 ILE A N 1
ATOM 765 C CA . ILE A 1 106 ? 9.127 30.043 22.051 1.00 22.04 100 ILE A CA 1
ATOM 766 C C . ILE A 1 106 ? 9.052 30.286 20.537 1.00 22.43 100 ILE A C 1
ATOM 767 O O . ILE A 1 106 ? 8.052 29.970 19.906 1.00 22.63 100 ILE A O 1
ATOM 772 N N . MET A 1 107 ? 10.106 30.835 19.951 1.00 22.80 101 MET A N 1
ATOM 773 C CA . MET A 1 107 ? 10.173 30.846 18.480 1.00 24.47 101 MET A CA 1
ATOM 774 C C . MET A 1 107 ? 11.424 30.131 18.026 1.00 23.01 101 MET A C 1
ATOM 775 O O . MET A 1 107 ? 12.513 30.394 18.557 1.00 22.38 101 MET A O 1
ATOM 780 N N . ALA A 1 108 ? 11.282 29.249 17.036 1.00 22.79 102 ALA A N 1
ATOM 781 C CA . ALA A 1 108 ? 12.417 28.514 16.496 1.00 23.31 102 ALA A CA 1
ATOM 782 C C . ALA A 1 108 ? 12.513 28.804 15.007 1.00 22.46 102 ALA A C 1
ATOM 783 O O . ALA A 1 108 ? 11.491 29.034 14.349 1.00 23.62 102 ALA A O 1
ATOM 785 N N . THR A 1 109 ? 13.718 28.824 14.451 1.00 21.78 103 THR A N 1
ATOM 786 C CA . THR A 1 109 ? 13.792 28.921 12.985 1.00 21.15 103 THR A CA 1
ATOM 787 C C . THR A 1 109 ? 14.829 27.938 12.538 1.00 21.84 103 THR A C 1
ATOM 788 O O . THR A 1 109 ? 15.735 27.576 13.309 1.00 21.39 103 THR A O 1
ATOM 792 N N . GLY A 1 110 ? 14.741 27.537 11.280 1.00 20.67 104 GLY A N 1
ATOM 793 C CA . GLY A 1 110 ? 15.709 26.565 10.768 1.00 19.18 104 GLY A CA 1
ATOM 794 C C . GLY A 1 110 ? 15.362 26.169 9.357 1.00 20.54 104 GLY A C 1
ATOM 795 O O . GLY A 1 110 ? 14.653 26.903 8.656 1.00 20.42 104 GLY A O 1
ATOM 796 N N . GLU A 1 111 ? 15.844 24.997 8.966 1.00 20.56 105 GLU A N 1
ATOM 797 C CA . GLU A 1 111 ? 15.583 24.445 7.638 1.00 21.18 105 GLU A CA 1
ATOM 798 C C . GLU A 1 111 ? 15.098 23.017 7.828 1.00 20.73 105 GLU A C 1
ATOM 799 O O . GLU A 1 111 ? 15.743 22.222 8.496 1.00 20.85 105 GLU A O 1
ATOM 805 N N . MET A 1 112 ? 13.906 22.756 7.300 1.00 20.03 106 MET A N 1
ATOM 806 C CA . MET A 1 112 ? 13.200 21.505 7.522 1.00 20.16 106 MET A CA 1
ATOM 807 C C . MET A 1 112 ? 13.166 20.711 6.226 1.00 19.87 106 MET A C 1
ATOM 808 O O . MET A 1 112 ? 13.076 21.278 5.139 1.00 20.00 106 MET A O 1
ATOM 813 N N . PHE A 1 113 ? 13.254 19.395 6.327 1.00 19.65 107 PHE A N 1
ATOM 814 C CA . PHE A 1 113 ? 13.064 18.557 5.144 1.00 19.84 107 PHE A CA 1
ATOM 815 C C . PHE A 1 113 ? 12.513 17.212 5.600 1.00 21.03 107 PHE A C 1
ATOM 816 O O . PHE A 1 113 ? 12.299 16.989 6.803 1.00 22.06 107 PHE A O 1
ATOM 824 N N . TRP A 1 114 ? 12.197 16.370 4.629 1.00 20.89 108 TRP A N 1
ATOM 825 C CA . TRP A 1 114 ? 11.761 15.011 4.925 1.00 20.99 108 TRP A CA 1
ATOM 826 C C . TRP A 1 114 ? 12.683 14.112 4.127 1.00 21.69 108 TRP A C 1
ATOM 827 O O . TRP A 1 114 ? 13.340 14.554 3.164 1.00 21.50 108 TRP A O 1
ATOM 838 N N . THR A 1 115 ? 12.777 12.845 4.508 1.00 22.13 109 THR A N 1
ATOM 839 C CA . THR A 1 115 ? 13.639 11.925 3.769 1.00 22.81 109 THR A CA 1
ATOM 840 C C . THR A 1 115 ? 13.506 12.117 2.263 1.00 22.70 109 THR A C 1
ATOM 841 O O . THR A 1 115 ? 12.398 12.034 1.704 1.00 23.25 109 THR A O 1
ATOM 845 N N . GLY A 1 116 ? 14.644 12.437 1.639 1.00 23.20 110 GLY A N 1
ATOM 846 C CA . GLY A 1 116 ? 14.744 12.589 0.202 1.00 23.99 110 GLY A CA 1
ATOM 847 C C . GLY A 1 116 ? 14.239 13.890 -0.415 1.00 23.69 110 GLY A C 1
ATOM 848 O O . GLY A 1 116 ? 14.313 14.032 -1.646 1.00 23.93 110 GLY A O 1
ATOM 849 N N . THR A 1 117 ? 13.730 14.821 0.399 1.00 22.01 111 THR A N 1
ATOM 850 C CA . THR A 1 117 ? 13.207 16.078 -0.152 1.00 21.86 111 THR A CA 1
ATOM 851 C C . THR A 1 117 ? 14.231 17.199 -0.047 1.00 21.16 111 THR A C 1
ATOM 852 O O . THR A 1 117 ? 15.187 17.088 0.727 1.00 20.59 111 THR A O 1
ATOM 856 N N . PRO A 1 118 ? 14.034 18.296 -0.814 1.00 21.14 112 PRO A N 1
ATOM 857 C CA . PRO A 1 118 ? 14.859 19.480 -0.549 1.00 20.50 112 PRO A CA 1
ATOM 858 C C . PRO A 1 118 ? 14.475 20.127 0.776 1.00 19.74 112 PRO A C 1
ATOM 859 O O . PRO A 1 118 ? 13.439 19.790 1.368 1.00 19.88 112 PRO A O 1
ATOM 863 N N . VAL A 1 119 ? 15.289 21.086 1.216 1.00 18.34 113 VAL A N 1
ATOM 864 C CA . VAL A 1 119 ? 14.968 21.839 2.433 1.00 18.78 113 VAL A CA 1
ATOM 865 C C . VAL A 1 119 ? 13.935 22.955 2.164 1.00 20.03 113 VAL A C 1
ATOM 866 O O . VAL A 1 119 ? 13.751 23.417 1.023 1.00 19.89 113 VAL A O 1
ATOM 870 N N . TYR A 1 120 ? 13.299 23.370 3.264 1.00 19.89 114 TYR A N 1
ATOM 871 C CA . TYR A 1 120 ? 12.381 24.491 3.303 1.00 21.08 114 TYR A CA 1
ATOM 872 C C . TYR A 1 120 ? 12.700 25.280 4.566 1.00 21.25 114 TYR A C 1
ATOM 873 O O . TYR A 1 120 ? 12.789 24.691 5.666 1.00 21.53 114 TYR A O 1
ATOM 882 N N . LYS A 1 121 ? 12.871 26.588 4.431 1.00 22.00 115 LYS A N 1
ATOM 883 C CA . LYS A 1 121 ? 13.175 27.449 5.583 1.00 21.79 115 LYS A CA 1
ATOM 884 C C . LYS A 1 121 ? 11.900 27.597 6.361 1.00 21.43 115 LYS A C 1
ATOM 885 O O . LYS A 1 121 ? 10.834 27.697 5.751 1.00 22.06 115 LYS A O 1
ATOM 891 N N . PHE A 1 122 ? 11.983 27.615 7.690 1.00 20.42 116 PHE A N 1
ATOM 892 C CA . PHE A 1 122 ? 10.750 27.770 8.473 1.00 20.57 116 PHE A CA 1
ATOM 893 C C . PHE A 1 122 ? 10.994 28.568 9.732 1.00 21.17 116 PHE A C 1
ATOM 894 O O . PHE A 1 122 ? 12.118 28.681 10.220 1.00 21.40 116 PHE A O 1
ATOM 902 N N . CYS A 1 123 ? 9.901 29.124 10.243 1.00 21.75 117 CYS A N 1
ATOM 903 C CA . CYS A 1 123 ? 9.849 29.615 11.600 1.00 24.46 117 CYS A CA 1
ATOM 904 C C . CYS A 1 123 ? 8.667 28.932 12.284 1.00 22.86 117 CYS A C 1
ATOM 905 O O . CYS A 1 123 ? 7.595 28.725 11.689 1.00 22.15 117 CYS A O 1
ATOM 908 N N . GLN A 1 124 ? 8.873 28.505 13.516 1.00 22.05 118 GLN A N 1
ATOM 909 C CA . GLN A 1 124 ? 7.801 27.804 14.219 1.00 22.52 118 GLN A CA 1
ATOM 910 C C . GLN A 1 124 ? 7.690 28.409 15.610 1.00 22.76 118 GLN A C 1
ATOM 911 O O . GLN A 1 124 ? 8.705 28.582 16.291 1.00 22.90 118 GLN A O 1
ATOM 917 N N . THR A 1 125 ? 6.459 28.706 16.034 1.00 21.95 119 THR A N 1
ATOM 918 C CA . THR A 1 125 ? 6.250 29.343 17.325 1.00 22.54 119 THR A CA 1
ATOM 919 C C . THR A 1 125 ? 5.362 28.474 18.183 1.00 21.56 119 THR A C 1
ATOM 920 O O . THR A 1 125 ? 4.400 27.899 17.682 1.00 21.29 119 THR A O 1
ATOM 924 N N . PHE A 1 126 ? 5.694 28.389 19.465 1.00 19.95 120 PHE A N 1
ATOM 925 C CA . PHE A 1 126 ? 4.921 27.618 20.452 1.00 20.47 120 PHE A CA 1
ATOM 926 C C . PHE A 1 126 ? 4.575 28.461 21.660 1.00 20.90 120 PHE A C 1
ATOM 927 O O . PHE A 1 126 ? 5.328 29.381 22.031 1.00 20.45 120 PHE A O 1
ATOM 935 N N . ILE A 1 127 ? 3.457 28.127 22.302 1.00 20.05 121 ILE A N 1
ATOM 936 C CA . ILE A 1 127 ? 3.175 28.627 23.652 1.00 20.76 121 ILE A CA 1
ATOM 937 C C . ILE A 1 127 ? 2.991 27.416 24.564 1.00 20.77 121 ILE A C 1
ATOM 938 O O . ILE A 1 127 ? 2.222 26.502 24.236 1.00 20.59 121 ILE A O 1
ATOM 943 N N . LEU A 1 128 ? 3.742 27.409 25.657 1.00 20.49 122 LEU A N 1
ATOM 944 C CA . LEU A 1 128 ? 3.702 26.357 26.675 1.00 20.59 122 LEU A CA 1
ATOM 945 C C . LEU A 1 128 ? 3.011 26.894 27.921 1.00 21.32 122 LEU A C 1
ATOM 946 O O . LEU A 1 128 ? 3.386 27.944 28.459 1.00 21.14 122 LEU A O 1
ATOM 951 N N . LEU A 1 129 ? 2.021 26.143 28.390 1.00 21.85 123 LEU A N 1
ATOM 952 C CA . LEU A 1 129 ? 1.251 26.515 29.569 1.00 23.03 123 LEU A CA 1
ATOM 953 C C . LEU A 1 129 ? 1.560 25.528 30.713 1.00 24.23 123 LEU A C 1
ATOM 954 O O . LEU A 1 129 ? 1.432 24.321 30.538 1.00 23.32 123 LEU A O 1
ATOM 959 N N . PRO A 1 130 ? 1.943 26.032 31.898 1.00 25.76 124 PRO A N 1
ATOM 960 C CA . PRO A 1 130 ? 2.312 25.047 32.928 1.00 27.64 124 PRO A CA 1
ATOM 961 C C . PRO A 1 130 ? 1.113 24.229 33.403 1.00 29.70 124 PRO A C 1
ATOM 962 O O . PRO A 1 130 ? -0.021 24.700 33.346 1.00 30.22 124 PRO A O 1
ATOM 966 N N . SER A 1 131 ? 1.369 22.999 33.833 1.00 31.76 125 SER A N 1
ATOM 967 C CA . SER A 1 131 ? 0.320 22.126 34.366 1.00 33.83 125 SER A CA 1
ATOM 968 C C . SER A 1 131 ? -0.321 22.725 35.620 1.00 34.20 125 SER A C 1
ATOM 969 O O . SER A 1 131 ? 0.372 23.198 36.534 1.00 35.57 125 SER A O 1
ATOM 972 N N . SER A 1 135 ? 5.323 21.341 37.277 1.00 35.34 129 SER A N 1
ATOM 973 C CA . SER A 1 135 ? 6.310 20.337 36.877 1.00 34.99 129 SER A CA 1
ATOM 974 C C . SER A 1 135 ? 6.392 20.118 35.361 1.00 34.11 129 SER A C 1
ATOM 975 O O . SER A 1 135 ? 7.489 19.942 34.808 1.00 34.71 129 SER A O 1
ATOM 978 N N . THR A 1 136 ? 5.244 20.139 34.684 1.00 32.46 130 THR A N 1
ATOM 979 C CA . THR A 1 136 ? 5.198 19.927 33.229 1.00 30.49 130 THR A CA 1
ATOM 980 C C . THR A 1 136 ? 4.491 21.084 32.524 1.00 28.72 130 THR A C 1
ATOM 981 O O . THR A 1 136 ? 3.864 21.934 33.175 1.00 28.03 130 THR A O 1
ATOM 985 N N . PHE A 1 137 ? 4.603 21.100 31.194 1.00 27.15 131 PHE A N 1
ATOM 986 C CA . PHE A 1 137 ? 3.939 22.084 30.353 1.00 25.27 131 PHE A CA 1
ATOM 987 C C . PHE A 1 137 ? 3.136 21.390 29.269 1.00 24.73 131 PHE A C 1
ATOM 988 O O . PHE A 1 137 ? 3.539 20.319 28.781 1.00 24.14 131 PHE A O 1
ATOM 996 N N . ASP A 1 138 ? 2.021 22.012 28.888 1.00 23.11 132 ASP A N 1
ATOM 997 C CA . ASP A 1 138 ? 1.242 21.577 27.725 1.00 22.45 132 ASP A CA 1
ATOM 998 C C . ASP A 1 138 ? 1.391 22.633 26.625 1.00 21.91 132 ASP A C 1
ATOM 999 O O . ASP A 1 138 ? 1.375 23.837 26.899 1.00 21.80 132 ASP A O 1
ATOM 1004 N N . ILE A 1 139 ? 1.506 22.173 25.381 1.00 22.26 133 ILE A N 1
ATOM 1005 C CA . ILE A 1 139 ? 1.467 23.077 24.223 1.00 21.99 133 ILE A CA 1
ATOM 1006 C C . ILE A 1 139 ? 0.049 23.627 24.021 1.00 21.83 133 ILE A C 1
ATOM 1007 O O . ILE A 1 139 ? -0.883 22.865 23.841 1.00 21.54 133 ILE A O 1
ATOM 1012 N N . THR A 1 140 ? -0.114 24.944 24.053 1.00 20.88 134 THR A N 1
ATOM 1013 C CA . THR A 1 140 ? -1.434 25.520 23.759 1.00 21.14 134 THR A CA 1
ATOM 1014 C C . THR A 1 140 ? -1.521 26.057 22.344 1.00 21.28 134 THR A C 1
ATOM 1015 O O . THR A 1 140 ? -2.620 26.228 21.799 1.00 21.90 134 THR A O 1
ATOM 1019 N N . ASN A 1 141 ? -0.358 26.344 21.765 1.00 20.43 135 ASN A N 1
ATOM 1020 C CA . ASN A 1 141 ? -0.255 26.940 20.426 1.00 21.04 135 ASN A CA 1
ATOM 1021 C C . ASN A 1 141 ? 0.990 26.463 19.733 1.00 20.44 135 ASN A C 1
ATOM 1022 O O . ASN A 1 141 ? 2.062 26.350 20.353 1.00 20.44 135 ASN A O 1
ATOM 1027 N N . ASP A 1 142 ? 0.848 26.202 18.440 1.00 19.81 136 ASP A N 1
ATOM 1028 C CA . ASP A 1 142 ? 1.933 25.669 17.626 1.00 20.35 136 ASP A CA 1
ATOM 1029 C C . ASP A 1 142 ? 1.669 26.118 16.198 1.00 20.33 136 ASP A C 1
ATOM 1030 O O . ASP A 1 142 ? 0.713 25.652 15.592 1.00 20.16 136 ASP A O 1
ATOM 1035 N N . ILE A 1 143 ? 2.493 27.047 15.691 1.00 19.78 137 ILE A N 1
ATOM 1036 C CA . ILE A 1 143 ? 2.313 27.591 14.325 1.00 20.30 137 ILE A CA 1
ATOM 1037 C C . ILE A 1 143 ? 3.620 27.455 13.571 1.00 19.69 137 ILE A C 1
ATOM 1038 O O . ILE A 1 143 ? 4.675 27.889 14.065 1.00 20.20 137 ILE A O 1
ATOM 1043 N N . ILE A 1 144 ? 3.589 26.828 12.388 1.00 20.21 138 ILE A N 1
ATOM 1044 C CA . ILE A 1 144 ? 4.752 26.873 11.500 1.00 20.39 138 ILE A CA 1
ATOM 1045 C C . ILE A 1 144 ? 4.448 27.727 10.256 1.00 21.53 138 ILE A C 1
ATOM 1046 O O . ILE A 1 144 ? 3.329 27.719 9.733 1.00 21.15 138 ILE A O 1
ATOM 1051 N N . ARG A 1 145 ? 5.462 28.463 9.807 1.00 20.50 139 ARG A N 1
ATOM 1052 C CA . ARG A 1 145 ? 5.345 29.238 8.587 1.00 21.54 139 ARG A CA 1
ATOM 1053 C C . ARG A 1 145 ? 6.607 28.967 7.762 1.00 21.18 139 ARG A C 1
ATOM 1054 O O . ARG A 1 145 ? 7.734 29.130 8.256 1.00 21.39 139 ARG A O 1
ATOM 1062 N N . PHE A 1 146 ? 6.427 28.536 6.519 1.00 21.35 140 PHE A N 1
ATOM 1063 C CA . PHE A 1 146 ? 7.559 28.387 5.605 1.00 21.79 140 PHE A CA 1
ATOM 1064 C C . PHE A 1 146 ? 7.874 29.698 4.911 1.00 23.47 140 PHE A C 1
ATOM 1065 O O . PHE A 1 146 ? 6.980 30.459 4.543 1.00 23.71 140 PHE A O 1
ATOM 1073 N N . ILE A 1 147 ? 9.165 29.960 4.779 1.00 24.64 141 ILE A N 1
ATOM 1074 C CA . ILE A 1 147 ? 9.691 31.242 4.338 1.00 27.72 141 ILE A CA 1
ATOM 1075 C C . ILE A 1 147 ? 10.431 30.990 3.027 1.00 28.34 141 ILE A C 1
ATOM 1076 O O . ILE A 1 147 ? 11.253 30.096 2.947 1.00 27.90 141 ILE A O 1
ATOM 1081 N N . SER A 1 148 ? 10.123 31.760 2.001 1.00 30.95 142 SER A N 1
ATOM 1082 C CA . SER A 1 148 ? 10.872 31.610 0.763 1.00 33.57 142 SER A CA 1
ATOM 1083 C C . SER A 1 148 ? 12.279 32.168 0.992 1.00 34.67 142 SER A C 1
ATOM 1084 O O . SER A 1 148 ? 12.447 33.196 1.664 1.00 35.32 142 SER A O 1
ATOM 1087 N N . ASN A 1 149 ? 13.289 31.492 0.462 1.00 35.76 143 ASN A N 1
ATOM 1088 C CA . ASN A 1 149 ? 14.650 32.015 0.571 1.00 36.95 143 ASN A CA 1
ATOM 1089 C C . ASN A 1 149 ? 14.885 33.142 -0.427 1.00 38.27 143 ASN A C 1
ATOM 1090 O O . ASN A 1 149 ? 15.025 32.858 -1.620 1.00 39.55 143 ASN A O 1
ATOM 1095 N N . LEU B 2 21 ? 23.863 25.359 19.104 1.00 26.92 206 LEU C N 1
ATOM 1096 C CA . LEU B 2 21 ? 23.131 25.554 17.802 1.00 26.69 206 LEU C CA 1
ATOM 1097 C C . LEU B 2 21 ? 24.122 25.884 16.690 1.00 26.28 206 LEU C C 1
ATOM 1098 O O . LEU B 2 21 ? 25.145 26.530 16.958 1.00 27.06 206 LEU C O 1
ATOM 1103 N N . PRO B 2 22 ? 23.839 25.449 15.446 1.00 26.36 207 PRO C N 1
ATOM 1104 C CA . PRO B 2 22 ? 22.647 24.675 15.016 1.00 25.99 207 PRO C CA 1
ATOM 1105 C C . PRO B 2 22 ? 22.666 23.219 15.474 1.00 26.60 207 PRO C C 1
ATOM 1106 O O . PRO B 2 22 ? 23.749 22.625 15.664 1.00 26.05 207 PRO C O 1
ATOM 1110 N N . LEU B 2 23 ? 21.472 22.672 15.659 1.00 27.08 208 LEU C N 1
ATOM 1111 C CA . LEU B 2 23 ? 21.273 21.296 16.077 1.00 27.47 208 LEU C CA 1
ATOM 1112 C C . LEU B 2 23 ? 20.637 20.556 14.908 1.00 27.04 208 LEU C C 1
ATOM 1113 O O . LEU B 2 23 ? 19.634 21.005 14.358 1.00 26.65 208 LEU C O 1
ATOM 1118 N N . PHE B 2 24 ? 21.229 19.434 14.515 1.00 26.66 209 PHE C N 1
ATOM 1119 C CA . PHE B 2 24 ? 20.584 18.553 13.539 1.00 25.99 209 PHE C CA 1
ATOM 1120 C C . PHE B 2 24 ? 19.706 17.587 14.305 1.00 25.89 209 PHE C C 1
ATOM 1121 O O . PHE B 2 24 ? 20.165 16.943 15.272 1.00 27.34 209 PHE C O 1
ATOM 1129 N N . ILE B 2 25 ? 18.434 17.527 13.918 1.00 25.28 210 ILE C N 1
ATOM 1130 C CA . ILE B 2 25 ? 17.426 16.757 14.663 1.00 25.16 210 ILE C CA 1
ATOM 1131 C C . ILE B 2 25 ? 16.819 15.722 13.726 1.00 25.08 210 ILE C C 1
ATOM 1132 O O . ILE B 2 25 ? 16.363 16.057 12.636 1.00 25.00 210 ILE C O 1
ATOM 1137 N N . ASN B 2 26 ? 16.879 14.456 14.138 1.00 24.03 211 ASN C N 1
ATOM 1138 C CA . ASN B 2 26 ? 16.442 13.320 13.311 1.00 24.17 211 ASN C CA 1
ATOM 1139 C C . ASN B 2 26 ? 17.255 13.119 12.045 1.00 24.34 211 ASN C C 1
ATOM 1140 O O . ASN B 2 26 ? 16.809 12.409 11.147 1.00 25.57 211 ASN C O 1
ATOM 1145 N N . THR B 2 27 ? 18.434 13.728 11.981 1.00 24.53 212 THR C N 1
ATOM 1146 C CA . THR B 2 27 ? 19.258 13.723 10.792 1.00 24.73 212 THR C CA 1
ATOM 1147 C C . THR B 2 27 ? 20.702 14.038 11.147 1.00 26.49 212 THR C C 1
ATOM 1148 O O . THR B 2 27 ? 21.056 14.224 12.317 1.00 28.00 212 THR C O 1
ATOM 1152 N N . THR B 2 28 ? 21.534 14.047 10.120 1.00 27.07 213 THR C N 1
ATOM 1153 C CA . THR B 2 28 ? 22.941 14.315 10.256 1.00 27.76 213 THR C CA 1
ATOM 1154 C C . THR B 2 28 ? 23.246 15.522 9.391 1.00 27.86 213 THR C C 1
ATOM 1155 O O . THR B 2 28 ? 22.451 15.901 8.509 1.00 27.64 213 THR C O 1
ATOM 1159 N N . GLU B 2 29 ? 24.415 16.111 9.614 1.00 27.59 214 GLU C N 1
ATOM 1160 C CA . GLU B 2 29 ? 24.854 17.226 8.801 1.00 28.34 214 GLU C CA 1
ATOM 1161 C C . GLU B 2 29 ? 24.939 16.837 7.321 1.00 27.75 214 GLU C C 1
ATOM 1162 O O . GLU B 2 29 ? 24.565 17.631 6.450 1.00 27.55 214 GLU C O 1
ATOM 1168 N N . ALA B 2 30 ? 25.371 15.607 7.043 1.00 26.78 215 ALA C N 1
ATOM 1169 C CA . ALA B 2 30 ? 25.527 15.143 5.650 1.00 25.83 215 ALA C CA 1
ATOM 1170 C C . ALA B 2 30 ? 24.198 14.999 4.898 1.00 25.69 215 ALA C C 1
ATOM 1171 O O . ALA B 2 30 ? 24.081 15.378 3.714 1.00 24.84 215 ALA C O 1
ATOM 1173 N N . GLU B 2 31 ? 23.209 14.432 5.584 1.00 24.58 216 GLU C N 1
ATOM 1174 C CA . GLU B 2 31 ? 21.855 14.294 5.025 1.00 24.99 216 GLU C CA 1
ATOM 1175 C C . GLU B 2 31 ? 21.266 15.678 4.777 1.00 24.46 216 GLU C C 1
ATOM 1176 O O . GLU B 2 31 ? 20.665 15.943 3.719 1.00 24.00 216 GLU C O 1
ATOM 1182 N N . PHE B 2 32 ? 21.431 16.565 5.760 1.00 23.99 217 PHE C N 1
ATOM 1183 C CA . PHE B 2 32 ? 20.995 17.945 5.600 1.00 25.67 217 PHE C CA 1
ATOM 1184 C C . PHE B 2 32 ? 21.655 18.610 4.380 1.00 24.98 217 PHE C C 1
ATOM 1185 O O . PHE B 2 32 ? 20.983 19.246 3.557 1.00 24.15 217 PHE C O 1
ATOM 1193 N N . ALA B 2 33 ? 22.968 18.440 4.262 1.00 24.05 218 ALA C N 1
ATOM 1194 C CA . ALA B 2 33 ? 23.719 19.020 3.142 1.00 24.07 218 ALA C CA 1
ATOM 1195 C C . ALA B 2 33 ? 23.170 18.561 1.799 1.00 24.32 218 ALA C C 1
ATOM 1196 O O . ALA B 2 33 ? 23.079 19.356 0.861 1.00 24.35 218 ALA C O 1
ATOM 1198 N N . ALA B 2 34 ? 22.795 17.285 1.715 1.00 23.94 219 ALA C N 1
ATOM 1199 C CA . ALA B 2 34 ? 22.199 16.741 0.488 1.00 24.30 219 ALA C CA 1
ATOM 1200 C C . ALA B 2 34 ? 20.864 17.400 0.137 1.00 24.12 219 ALA C C 1
ATOM 1201 O O . ALA B 2 34 ? 20.575 17.705 -1.043 1.00 23.62 219 ALA C O 1
ATOM 1203 N N . ALA B 2 35 ? 20.022 17.576 1.157 1.00 22.75 220 ALA C N 1
ATOM 1204 C CA . ALA B 2 35 ? 18.712 18.219 0.977 1.00 22.38 220 ALA C CA 1
ATOM 1205 C C . ALA B 2 35 ? 18.894 19.673 0.575 1.00 22.29 220 ALA C C 1
ATOM 1206 O O . ALA B 2 35 ? 18.128 20.219 -0.233 1.00 22.75 220 ALA C O 1
ATOM 1208 N N . SER B 2 36 ? 19.924 20.298 1.138 1.00 23.42 221 SER C N 1
ATOM 1209 C CA . SER B 2 36 ? 20.204 21.680 0.816 1.00 23.07 221 SER C CA 1
ATOM 1210 C C . SER B 2 36 ? 20.597 21.852 -0.653 1.00 23.31 221 SER C C 1
ATOM 1211 O O . SER B 2 36 ? 20.045 22.723 -1.322 1.00 22.23 221 SER C O 1
ATOM 1214 N N . VAL B 2 37 ? 21.548 21.051 -1.140 1.00 23.59 222 VAL C N 1
ATOM 1215 C CA . VAL B 2 37 ? 21.908 21.134 -2.556 1.00 23.64 222 VAL C CA 1
ATOM 1216 C C . VAL B 2 37 ? 20.756 20.755 -3.483 1.00 23.38 222 VAL C C 1
ATOM 1217 O O . VAL B 2 37 ? 20.615 21.363 -4.544 1.00 23.23 222 VAL C O 1
ATOM 1221 N N . GLN B 2 38 ? 19.912 19.808 -3.063 1.00 22.85 223 GLN C N 1
ATOM 1222 C CA . GLN B 2 38 ? 18.700 19.496 -3.813 1.00 23.39 223 GLN C CA 1
ATOM 1223 C C . GLN B 2 38 ? 17.866 20.751 -4.058 1.00 22.98 223 GLN C C 1
ATOM 1224 O O . GLN B 2 38 ? 17.348 20.969 -5.173 1.00 22.76 223 GLN C O 1
ATOM 1230 N N . ARG B 2 39 ? 17.721 21.563 -3.006 1.00 22.17 224 ARG C N 1
ATOM 1231 C CA . ARG B 2 39 ? 16.973 22.816 -3.105 1.00 22.64 224 ARG C CA 1
ATOM 1232 C C . ARG B 2 39 ? 17.639 23.739 -4.121 1.00 22.48 224 ARG C C 1
ATOM 1233 O O . ARG B 2 39 ? 16.980 24.323 -4.984 1.00 23.56 224 ARG C O 1
ATOM 1241 N N . TYR B 2 40 ? 18.949 23.877 -4.020 1.00 22.62 225 TYR C N 1
ATOM 1242 C CA . TYR B 2 40 ? 19.645 24.762 -4.939 1.00 22.93 225 TYR C CA 1
ATOM 1243 C C . TYR B 2 40 ? 19.474 24.316 -6.389 1.00 22.30 225 TYR C C 1
ATOM 1244 O O . TYR B 2 40 ? 19.214 25.131 -7.293 1.00 21.72 225 TYR C O 1
ATOM 1253 N N . GLU B 2 41 ? 19.589 23.010 -6.602 1.00 22.29 226 GLU C N 1
ATOM 1254 C CA . GLU B 2 41 ? 19.438 22.448 -7.930 1.00 22.56 226 GLU C CA 1
ATOM 1255 C C . GLU B 2 41 ? 18.044 22.699 -8.501 1.00 23.15 226 GLU C C 1
ATOM 1256 O O . GLU B 2 41 ? 17.921 22.999 -9.690 1.00 23.28 226 GLU C O 1
ATOM 1262 N N . LEU B 2 42 ? 17.021 22.587 -7.655 1.00 23.91 227 LEU C N 1
ATOM 1263 C CA . LEU B 2 42 ? 15.668 22.872 -8.107 1.00 25.36 227 LEU C CA 1
ATOM 1264 C C . LEU B 2 42 ? 15.504 24.357 -8.406 1.00 26.70 227 LEU C C 1
ATOM 1265 O O . LEU B 2 42 ? 14.833 24.735 -9.385 1.00 26.56 227 LEU C O 1
ATOM 1270 N N . ASN B 2 43 ? 16.103 25.191 -7.553 1.00 27.67 228 ASN C N 1
ATOM 1271 C CA . ASN B 2 43 ? 16.044 26.640 -7.724 1.00 29.29 228 ASN C CA 1
ATOM 1272 C C . ASN B 2 43 ? 16.588 27.048 -9.088 1.00 29.80 228 ASN C C 1
ATOM 1273 O O . ASN B 2 43 ? 16.053 27.959 -9.708 1.00 30.35 228 ASN C O 1
ATOM 1278 N N . MET B 2 44 ? 17.611 26.324 -9.555 1.00 29.58 229 MET C N 1
ATOM 1279 C CA . MET B 2 44 ? 18.266 26.592 -10.846 1.00 29.78 229 MET C CA 1
ATOM 1280 C C . MET B 2 44 ? 17.673 25.859 -12.030 1.00 31.18 229 MET C C 1
ATOM 1281 O O . MET B 2 44 ? 18.135 26.043 -13.158 1.00 30.66 229 MET C O 1
ATOM 1286 N N . LYS B 2 45 ? 16.664 25.027 -11.783 1.00 32.58 230 LYS C N 1
ATOM 1287 C CA . LYS B 2 45 ? 16.100 24.149 -12.814 1.00 34.50 230 LYS C CA 1
ATOM 1288 C C . LYS B 2 45 ? 15.421 24.934 -13.924 1.00 35.11 230 LYS C C 1
ATOM 1289 O O . LYS B 2 45 ? 14.771 25.942 -13.654 1.00 35.84 230 LYS C O 1
ATOM 1295 N N . THR C 1 10 ? -13.328 40.755 12.089 1.00 40.84 4 THR B N 1
ATOM 1296 C CA . THR C 1 10 ? -12.755 39.378 12.190 1.00 40.83 4 THR B CA 1
ATOM 1297 C C . THR C 1 10 ? -11.364 39.417 12.826 1.00 40.56 4 THR B C 1
ATOM 1298 O O . THR C 1 10 ? -10.747 40.486 12.934 1.00 40.36 4 THR B O 1
ATOM 1302 N N . VAL C 1 11 ? -10.873 38.253 13.248 1.00 40.15 5 VAL B N 1
ATOM 1303 C CA . VAL C 1 11 ? -9.529 38.165 13.825 1.00 39.80 5 VAL B CA 1
ATOM 1304 C C . VAL C 1 11 ? -8.452 38.506 12.791 1.00 39.18 5 VAL B C 1
ATOM 1305 O O . VAL C 1 11 ? -7.465 39.163 13.117 1.00 38.50 5 VAL B O 1
ATOM 1309 N N . GLN C 1 12 ? -8.664 38.101 11.541 1.00 39.07 6 GLN B N 1
ATOM 1310 C CA . GLN C 1 12 ? -7.737 38.462 10.474 1.00 39.02 6 GLN B CA 1
ATOM 1311 C C . GLN C 1 12 ? -7.660 39.986 10.323 1.00 38.56 6 GLN B C 1
ATOM 1312 O O . GLN C 1 12 ? -6.573 40.541 10.169 1.00 38.05 6 GLN B O 1
ATOM 1318 N N . ASP C 1 13 ? -8.815 40.650 10.388 1.00 37.94 7 ASP B N 1
ATOM 1319 C CA . ASP C 1 13 ? -8.870 42.117 10.345 1.00 37.21 7 ASP B CA 1
ATOM 1320 C C . ASP C 1 13 ? -8.129 42.790 11.506 1.00 36.20 7 ASP B C 1
ATOM 1321 O O . ASP C 1 13 ? -7.368 43.740 11.289 1.00 35.63 7 ASP B O 1
ATOM 1326 N N . ILE C 1 14 ? -8.344 42.290 12.721 1.00 34.71 8 ILE B N 1
ATOM 1327 C CA . ILE C 1 14 ? -7.633 42.787 13.902 1.00 34.27 8 ILE B CA 1
ATOM 1328 C C . ILE C 1 14 ? -6.117 42.653 13.729 1.00 33.27 8 ILE B C 1
ATOM 1329 O O . ILE C 1 14 ? -5.361 43.566 14.083 1.00 32.32 8 ILE B O 1
ATOM 1334 N N . CYS C 1 15 ? -5.675 41.512 13.191 1.00 33.01 9 CYS B N 1
ATOM 1335 C CA . CYS C 1 15 ? -4.239 41.270 13.017 1.00 32.67 9 CYS B CA 1
ATOM 1336 C C . CYS C 1 15 ? -3.609 42.195 11.989 1.00 33.23 9 CYS B C 1
ATOM 1337 O O . CYS C 1 15 ? -2.523 42.731 12.210 1.00 32.73 9 CYS B O 1
ATOM 1340 N N . PHE C 1 16 ? -4.285 42.346 10.857 1.00 34.36 10 PHE B N 1
ATOM 1341 C CA . PHE C 1 16 ? -3.805 43.207 9.787 1.00 35.66 10 PHE B CA 1
ATOM 1342 C C . PHE C 1 16 ? -3.760 44.658 10.270 1.00 35.07 10 PHE B C 1
ATOM 1343 O O . PHE C 1 16 ? -2.729 45.316 10.138 1.00 35.68 10 PHE B O 1
ATOM 1351 N N . ALA C 1 17 ? -4.852 45.128 10.878 1.00 34.06 11 ALA B N 1
ATOM 1352 C CA . ALA C 1 17 ? -4.889 46.475 11.457 1.00 33.92 11 ALA B CA 1
ATOM 1353 C C . ALA C 1 17 ? -3.775 46.680 12.486 1.00 33.76 11 ALA B C 1
ATOM 1354 O O . ALA C 1 17 ? -3.093 47.724 12.487 1.00 33.87 11 ALA B O 1
ATOM 1356 N N . PHE C 1 18 ? -3.589 45.692 13.365 1.00 32.49 12 PHE B N 1
ATOM 1357 C CA . PHE C 1 18 ? -2.564 45.805 14.386 1.00 31.73 12 PHE B CA 1
ATOM 1358 C C . PHE C 1 18 ? -1.185 46.013 13.765 1.00 32.34 12 PHE B C 1
ATOM 1359 O O . PHE C 1 18 ? -0.434 46.893 14.185 1.00 32.15 12 PHE B O 1
ATOM 1367 N N . LEU C 1 19 ? -0.855 45.178 12.784 1.00 33.11 13 LEU B N 1
ATOM 1368 C CA . LEU C 1 19 ? 0.476 45.197 12.165 1.00 34.72 13 LEU B CA 1
ATOM 1369 C C . LEU C 1 19 ? 0.734 46.524 11.473 1.00 35.39 13 LEU B C 1
ATOM 1370 O O . LEU C 1 19 ? 1.773 47.142 11.689 1.00 35.23 13 LEU B O 1
ATOM 1375 N N . GLN C 1 20 ? -0.233 46.959 10.667 1.00 36.41 14 GLN B N 1
ATOM 1376 C CA . GLN C 1 20 ? -0.160 48.248 9.986 1.00 37.36 14 GLN B CA 1
ATOM 1377 C C . GLN C 1 20 ? 0.037 49.388 10.979 1.00 38.05 14 GLN B C 1
ATOM 1378 O O . GLN C 1 20 ? 0.949 50.209 10.816 1.00 38.42 14 GLN B O 1
ATOM 1384 N N . ASN C 1 21 ? -0.805 49.439 12.011 1.00 38.43 15 ASN B N 1
ATOM 1385 C CA . ASN C 1 21 ? -0.706 50.490 13.017 1.00 39.59 15 ASN B CA 1
ATOM 1386 C C . ASN C 1 21 ? 0.606 50.454 13.804 1.00 39.74 15 ASN B C 1
ATOM 1387 O O . ASN C 1 21 ? 1.223 51.493 13.996 1.00 39.99 15 ASN B O 1
ATOM 1392 N N . TYR C 1 22 ? 1.026 49.261 14.237 1.00 39.74 16 TYR B N 1
ATOM 1393 C CA . TYR C 1 22 ? 2.309 49.052 14.924 1.00 39.89 16 TYR B CA 1
ATOM 1394 C C . TYR C 1 22 ? 3.475 49.698 14.178 1.00 40.64 16 TYR B C 1
ATOM 1395 O O . TYR C 1 22 ? 4.144 50.581 14.725 1.00 41.15 16 TYR B O 1
ATOM 1404 N N . TYR C 1 23 ? 3.703 49.267 12.937 1.00 41.34 17 TYR B N 1
ATOM 1405 C CA . TYR C 1 23 ? 4.857 49.745 12.167 1.00 41.98 17 TYR B CA 1
ATOM 1406 C C . TYR C 1 23 ? 4.699 51.212 11.743 1.00 42.69 17 TYR B C 1
ATOM 1407 O O . TYR C 1 23 ? 5.684 51.944 11.650 1.00 42.72 17 TYR B O 1
ATOM 1416 N N . GLU C 1 24 ? 3.465 51.651 11.515 1.00 43.09 18 GLU B N 1
ATOM 1417 C CA . GLU C 1 24 ? 3.230 53.035 11.122 1.00 43.89 18 GLU B CA 1
ATOM 1418 C C . GLU C 1 24 ? 3.408 54.037 12.259 1.00 43.78 18 GLU B C 1
ATOM 1419 O O . GLU C 1 24 ? 3.900 55.139 12.033 1.00 44.17 18 GLU B O 1
ATOM 1425 N N . ARG C 1 25 ? 3.038 53.652 13.478 1.00 43.40 19 ARG B N 1
ATOM 1426 C CA . ARG C 1 25 ? 3.227 54.513 14.650 1.00 43.10 19 ARG B CA 1
ATOM 1427 C C . ARG C 1 25 ? 4.712 54.662 14.967 1.00 42.06 19 ARG B C 1
ATOM 1428 O O . ARG C 1 25 ? 5.167 55.692 15.457 1.00 42.21 19 ARG B O 1
ATOM 1436 N N . MET C 1 26 ? 5.449 53.608 14.676 1.00 41.09 20 MET B N 1
ATOM 1437 C CA . MET C 1 26 ? 6.896 53.587 14.736 1.00 39.64 20 MET B CA 1
ATOM 1438 C C . MET C 1 26 ? 7.535 54.637 13.797 1.00 38.86 20 MET B C 1
ATOM 1439 O O . MET C 1 26 ? 8.591 55.210 14.097 1.00 38.72 20 MET B O 1
ATOM 1444 N N . ARG C 1 27 ? 6.896 54.878 12.656 1.00 37.13 21 ARG B N 1
ATOM 1445 C CA . ARG C 1 27 ? 7.388 55.860 11.695 1.00 35.83 21 ARG B CA 1
ATOM 1446 C C . ARG C 1 27 ? 7.071 57.267 12.202 1.00 34.46 21 ARG B C 1
ATOM 1447 O O . ARG C 1 27 ? 7.849 58.202 12.003 1.00 33.51 21 ARG B O 1
ATOM 1455 N N . THR C 1 28 ? 5.930 57.402 12.866 1.00 32.92 22 THR B N 1
ATOM 1456 C CA . THR C 1 28 ? 5.407 58.718 13.201 1.00 32.49 22 THR B CA 1
ATOM 1457 C C . THR C 1 28 ? 5.812 59.228 14.594 1.00 31.46 22 THR B C 1
ATOM 1458 O O . THR C 1 28 ? 6.023 60.426 14.769 1.00 31.10 22 THR B O 1
ATOM 1462 N N . ASP C 1 29 ? 5.919 58.336 15.582 1.00 30.42 23 ASP B N 1
ATOM 1463 C CA . ASP C 1 29 ? 6.408 58.776 16.897 1.00 29.05 23 ASP B CA 1
ATOM 1464 C C . ASP C 1 29 ? 6.853 57.622 17.787 1.00 28.16 23 ASP B C 1
ATOM 1465 O O . ASP C 1 29 ? 6.037 57.069 18.524 1.00 27.12 23 ASP B O 1
ATOM 1470 N N . PRO C 1 30 ? 8.149 57.268 17.736 1.00 27.18 24 PRO B N 1
ATOM 1471 C CA . PRO C 1 30 ? 8.720 56.229 18.587 1.00 27.24 24 PRO B CA 1
ATOM 1472 C C . PRO C 1 30 ? 8.525 56.394 20.098 1.00 26.83 24 PRO B C 1
ATOM 1473 O O . PRO C 1 30 ? 8.486 55.386 20.801 1.00 26.66 24 PRO B O 1
ATOM 1477 N N . SER C 1 31 ? 8.408 57.633 20.583 1.00 26.61 25 SER B N 1
ATOM 1478 C CA . SER C 1 31 ? 8.267 57.887 22.018 1.00 26.21 25 SER B CA 1
ATOM 1479 C C . SER C 1 31 ? 6.875 57.516 22.544 1.00 26.02 25 SER B C 1
ATOM 1480 O O . SER C 1 31 ? 6.653 57.529 23.754 1.00 26.90 25 SER B O 1
ATOM 1483 N N . LYS C 1 32 ? 5.936 57.235 21.647 1.00 25.84 26 LYS B N 1
ATOM 1484 C CA . LYS C 1 32 ? 4.580 56.828 22.055 1.00 25.84 26 LYS B CA 1
ATOM 1485 C C . LYS C 1 32 ? 4.306 55.353 21.828 1.00 26.88 26 LYS B C 1
ATOM 1486 O O . LYS C 1 32 ? 3.303 54.815 22.296 1.00 27.45 26 LYS B O 1
ATOM 1492 N N . LEU C 1 33 ? 5.206 54.703 21.103 1.00 26.40 27 LEU B N 1
ATOM 1493 C CA . LEU C 1 33 ? 5.107 53.282 20.843 1.00 27.74 27 LEU B CA 1
ATOM 1494 C C . LEU C 1 33 ? 4.884 52.411 22.073 1.00 27.60 27 LEU B C 1
ATOM 1495 O O . LEU C 1 33 ? 4.115 51.443 22.007 1.00 27.55 27 LEU B O 1
ATOM 1500 N N . ALA C 1 34 ? 5.542 52.757 23.188 1.00 27.24 28 ALA B N 1
ATOM 1501 C CA . ALA C 1 34 ? 5.547 51.923 24.399 1.00 27.19 28 ALA B CA 1
ATOM 1502 C C . ALA C 1 34 ? 4.166 51.816 25.016 1.00 27.09 28 ALA B C 1
ATOM 1503 O O . ALA C 1 34 ? 3.873 50.872 25.748 1.00 28.32 28 ALA B O 1
ATOM 1505 N N . TYR C 1 35 ? 3.302 52.762 24.703 1.00 26.43 29 TYR B N 1
ATOM 1506 C CA . TYR C 1 35 ? 1.970 52.732 25.276 1.00 27.29 29 TYR B CA 1
ATOM 1507 C C . TYR C 1 35 ? 1.066 51.680 24.597 1.00 27.01 29 TYR B C 1
ATOM 1508 O O . TYR C 1 35 ? 0.001 51.369 25.094 1.00 27.16 29 TYR B O 1
ATOM 1517 N N . PHE C 1 36 ? 1.512 51.122 23.482 1.00 27.62 30 PHE B N 1
ATOM 1518 C CA . PHE C 1 36 ? 0.777 50.001 22.917 1.00 28.31 30 PHE B CA 1
ATOM 1519 C C . PHE C 1 36 ? 1.140 48.669 23.600 1.00 27.95 30 PHE B C 1
ATOM 1520 O O . PHE C 1 36 ? 0.529 47.627 23.322 1.00 27.14 30 PHE B O 1
ATOM 1528 N N . TYR C 1 37 ? 2.100 48.727 24.529 1.00 26.63 31 TYR B N 1
ATOM 1529 C CA . TYR C 1 37 ? 2.531 47.549 25.284 1.00 26.24 31 TYR B CA 1
ATOM 1530 C C . TYR C 1 37 ? 1.931 47.522 26.699 1.00 25.68 31 TYR B C 1
ATOM 1531 O O . TYR C 1 37 ? 1.722 48.579 27.341 1.00 25.73 31 TYR B O 1
ATOM 1540 N N . ALA C 1 38 ? 1.687 46.299 27.186 1.00 25.26 32 ALA B N 1
ATOM 1541 C CA . ALA C 1 38 ? 1.318 46.050 28.584 1.00 24.73 32 ALA B CA 1
ATOM 1542 C C . ALA C 1 38 ? 2.408 46.577 29.512 1.00 24.97 32 ALA B C 1
ATOM 1543 O O . ALA C 1 38 ? 3.578 46.662 29.118 1.00 24.17 32 ALA B O 1
ATOM 1545 N N . SER C 1 39 ? 2.024 46.933 30.742 1.00 25.54 33 SER B N 1
ATOM 1546 C CA . SER C 1 39 ? 3.000 47.477 31.694 1.00 26.55 33 SER B CA 1
ATOM 1547 C C . SER C 1 39 ? 4.173 46.517 31.946 1.00 26.47 33 SER B C 1
ATOM 1548 O O . SER C 1 39 ? 5.290 46.960 32.160 1.00 26.55 33 SER B O 1
ATOM 1551 N N . THR C 1 40 ? 3.900 45.215 31.909 1.00 26.35 34 THR B N 1
ATOM 1552 C CA . THR C 1 40 ? 4.916 44.190 32.160 1.00 26.87 34 THR B CA 1
ATOM 1553 C C . THR C 1 40 ? 5.314 43.446 30.878 1.00 26.19 34 THR B C 1
ATOM 1554 O O . THR C 1 40 ? 5.702 42.267 30.938 1.00 25.88 34 THR B O 1
ATOM 1558 N N . ALA C 1 41 ? 5.203 44.110 29.727 1.00 25.64 35 ALA B N 1
ATOM 1559 C CA . ALA C 1 41 ? 5.486 43.436 28.447 1.00 25.13 35 ALA B CA 1
ATOM 1560 C C . ALA C 1 41 ? 6.954 43.069 28.299 1.00 25.65 35 ALA B C 1
ATOM 1561 O O . ALA C 1 41 ? 7.813 43.671 28.924 1.00 24.57 35 ALA B O 1
ATOM 1563 N N . GLU C 1 42 ? 7.212 42.048 27.479 1.00 25.09 36 GLU B N 1
ATOM 1564 C CA . GLU C 1 42 ? 8.554 41.661 27.110 1.00 25.74 36 GLU B CA 1
ATOM 1565 C C . GLU C 1 42 ? 8.779 41.974 25.639 1.00 25.90 36 GLU B C 1
ATOM 1566 O O . GLU C 1 42 ? 7.961 41.613 24.766 1.00 25.65 36 GLU B O 1
ATOM 1572 N N . LEU C 1 43 ? 9.905 42.635 25.369 1.00 24.99 37 LEU B N 1
ATOM 1573 C CA . LEU C 1 43 ? 10.320 42.963 24.024 1.00 24.99 37 LEU B CA 1
ATOM 1574 C C . LEU C 1 43 ? 11.685 42.342 23.707 1.00 25.35 37 LEU B C 1
ATOM 1575 O O . LEU C 1 43 ? 12.605 42.351 24.550 1.00 25.66 37 LEU B O 1
ATOM 1580 N N . THR C 1 44 ? 11.794 41.769 22.512 1.00 24.44 38 THR B N 1
ATOM 1581 C CA . THR C 1 44 ? 13.084 41.336 21.971 1.00 25.02 38 THR B CA 1
ATOM 1582 C C . THR C 1 44 ? 13.200 41.962 20.587 1.00 25.03 38 THR B C 1
ATOM 1583 O O . THR C 1 44 ? 12.497 41.557 19.647 1.00 25.53 38 THR B O 1
ATOM 1587 N N . HIS C 1 45 ? 14.064 42.979 20.468 1.00 25.09 39 HIS B N 1
ATOM 1588 C CA . HIS C 1 45 ? 14.080 43.844 19.294 1.00 25.62 39 HIS B CA 1
ATOM 1589 C C . HIS C 1 45 ? 15.495 44.045 18.757 1.00 25.74 39 HIS B C 1
ATOM 1590 O O . HIS C 1 45 ? 16.471 43.841 19.474 1.00 24.83 39 HIS B O 1
ATOM 1597 N N . THR C 1 46 ? 15.577 44.487 17.510 1.00 25.77 40 THR B N 1
ATOM 1598 C CA . THR C 1 46 ? 16.834 44.869 16.877 1.00 27.42 40 THR B CA 1
ATOM 1599 C C . THR C 1 46 ? 17.668 45.703 17.840 1.00 27.08 40 THR B C 1
ATOM 1600 O O . THR C 1 46 ? 17.212 46.753 18.305 1.00 26.52 40 THR B O 1
ATOM 1604 N N . ASN C 1 47 ? 18.865 45.213 18.160 1.00 27.69 41 ASN B N 1
ATOM 1605 C CA . ASN C 1 47 ? 19.749 45.941 19.072 1.00 27.99 41 ASN B CA 1
ATOM 1606 C C . ASN C 1 47 ? 20.461 47.070 18.348 1.00 28.93 41 ASN B C 1
ATOM 1607 O O . ASN C 1 47 ? 21.554 46.901 17.803 1.00 28.68 41 ASN B O 1
ATOM 1612 N N . TYR C 1 48 ? 19.807 48.227 18.341 1.00 30.14 42 TYR B N 1
ATOM 1613 C CA . TYR C 1 48 ? 20.355 49.424 17.719 1.00 31.12 42 TYR B CA 1
ATOM 1614 C C . TYR C 1 48 ? 21.647 49.900 18.381 1.00 32.14 42 TYR B C 1
ATOM 1615 O O . TYR C 1 48 ? 22.374 50.710 17.811 1.00 32.34 42 TYR B O 1
ATOM 1624 N N . GLN C 1 49 ? 21.931 49.395 19.576 1.00 33.21 43 GLN B N 1
ATOM 1625 C CA . GLN C 1 49 ? 23.152 49.771 20.293 1.00 34.35 43 GLN B CA 1
ATOM 1626 C C . GLN C 1 49 ? 24.393 48.964 19.911 1.00 35.10 43 GLN B C 1
ATOM 1627 O O . GLN C 1 49 ? 25.497 49.324 20.323 1.00 35.15 43 GLN B O 1
ATOM 1633 N N . SER C 1 50 ? 24.225 47.880 19.147 1.00 36.16 44 SER B N 1
ATOM 1634 C CA . SER C 1 50 ? 25.383 47.164 18.602 1.00 37.78 44 SER B CA 1
ATOM 1635 C C . SER C 1 50 ? 26.076 48.011 17.539 1.00 38.27 44 SER B C 1
ATOM 1636 O O . SER C 1 50 ? 25.582 48.106 16.411 1.00 39.20 44 SER B O 1
ATOM 1639 N N . ASP C 1 57 ? 26.951 40.542 6.472 1.00 31.27 51 ASP B N 1
ATOM 1640 C CA . ASP C 1 57 ? 25.933 40.004 7.403 1.00 31.44 51 ASP B CA 1
ATOM 1641 C C . ASP C 1 57 ? 24.504 40.356 7.017 1.00 30.75 51 ASP B C 1
ATOM 1642 O O . ASP C 1 57 ? 24.163 41.514 6.771 1.00 30.81 51 ASP B O 1
ATOM 1647 N N . ASP C 1 58 ? 23.654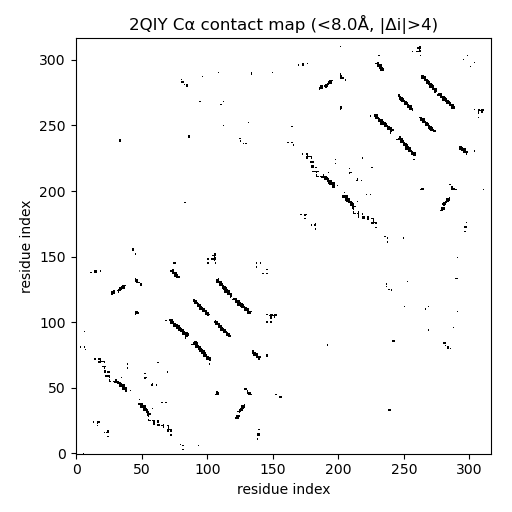 39.337 7.004 1.00 29.64 52 ASP B N 1
ATOM 1648 C CA . ASP C 1 58 ? 22.276 39.512 6.589 1.00 28.77 52 ASP B CA 1
ATOM 1649 C C . ASP C 1 58 ? 21.351 39.289 7.776 1.00 28.24 52 ASP B C 1
ATOM 1650 O O . ASP C 1 58 ? 20.147 39.149 7.603 1.00 27.44 52 ASP B O 1
ATOM 1655 N N . VAL C 1 59 ? 21.938 39.251 8.971 1.00 28.20 53 VAL B N 1
ATOM 1656 C CA . VAL C 1 59 ? 21.178 39.254 10.225 1.00 27.79 53 VAL B CA 1
ATOM 1657 C C . VAL C 1 59 ? 21.691 40.341 11.186 1.00 27.70 53 VAL B C 1
ATOM 1658 O O . VAL C 1 59 ? 22.811 40.832 11.035 1.00 27.84 53 VAL B O 1
ATOM 1662 N N . LEU C 1 60 ? 20.869 40.694 12.176 1.00 27.46 54 LEU B N 1
ATOM 1663 C CA . LEU C 1 60 ? 21.226 41.700 13.186 1.00 27.54 54 LEU B CA 1
ATOM 1664 C C . LEU C 1 60 ? 21.019 41.132 14.592 1.00 27.43 54 LEU B C 1
ATOM 1665 O O . LEU C 1 60 ? 20.135 40.287 14.790 1.00 27.06 54 LEU B O 1
ATOM 1670 N N . PRO C 1 61 ? 21.803 41.613 15.582 1.00 27.36 55 PRO B N 1
ATOM 1671 C CA . PRO C 1 61 ? 21.609 41.157 16.963 1.00 27.40 55 PRO B CA 1
ATOM 1672 C C . PRO C 1 61 ? 20.344 41.755 17.519 1.00 26.63 55 PRO B C 1
ATOM 1673 O O . PRO C 1 61 ? 19.930 42.828 17.069 1.00 26.96 55 PRO B O 1
ATOM 1677 N N . THR C 1 62 ? 19.749 41.067 18.491 1.00 26.39 56 THR B N 1
ATOM 1678 C CA . THR C 1 62 ? 18.586 41.592 19.193 1.00 25.80 56 THR B CA 1
ATOM 1679 C C . THR C 1 62 ? 18.848 41.744 20.693 1.00 25.87 56 THR B C 1
ATOM 1680 O O . THR C 1 62 ? 19.806 41.187 21.230 1.00 25.36 56 THR B O 1
ATOM 1684 N N . VAL C 1 63 ? 17.992 42.513 21.355 1.00 25.54 57 VAL B N 1
ATOM 1685 C CA . VAL C 1 63 ? 18.150 42.772 22.773 1.00 25.91 57 VAL B CA 1
ATOM 1686 C C . VAL C 1 63 ? 16.806 42.577 23.459 1.00 26.32 57 VAL B C 1
ATOM 1687 O O . VAL C 1 63 ? 15.764 42.899 22.887 1.00 26.27 57 VAL B O 1
ATOM 1691 N N . LYS C 1 64 ? 16.852 42.058 24.685 1.00 26.80 58 LYS B N 1
ATOM 1692 C CA . LYS C 1 64 ? 15.668 41.888 25.504 1.00 27.35 58 LYS B CA 1
ATOM 1693 C C . LYS C 1 64 ? 15.427 43.105 26.401 1.00 27.25 58 LYS B C 1
ATOM 1694 O O . LYS C 1 64 ? 16.345 43.608 27.054 1.00 27.11 58 LYS B O 1
ATOM 1700 N N . VAL C 1 65 ? 14.179 43.566 26.425 1.00 27.19 59 VAL B N 1
ATOM 1701 C CA . VAL C 1 65 ? 13.760 44.723 27.218 1.00 27.25 59 VAL B CA 1
ATOM 1702 C C . VAL C 1 65 ? 12.446 44.351 27.914 1.00 27.71 59 VAL B C 1
ATOM 1703 O O . VAL C 1 65 ? 11.548 43.808 27.277 1.00 26.83 59 VAL B O 1
ATOM 1707 N N . THR C 1 66 ? 12.333 44.658 29.209 1.00 27.39 60 THR B N 1
ATOM 1708 C CA . THR C 1 66 ? 11.185 44.263 30.016 1.00 28.83 60 THR B CA 1
ATOM 1709 C C . THR C 1 66 ? 10.498 45.456 30.671 1.00 28.03 60 THR B C 1
ATOM 1710 O O . THR C 1 66 ? 11.154 46.296 31.296 1.00 27.29 60 THR B O 1
ATOM 1714 N N . GLY C 1 67 ? 9.178 45.528 30.514 1.00 27.79 61 GLY B N 1
ATOM 1715 C CA . GLY C 1 67 ? 8.357 46.547 31.164 1.00 27.03 61 GLY B CA 1
ATOM 1716 C C . GLY C 1 67 ? 8.177 47.801 30.320 1.00 27.15 61 GLY B C 1
ATOM 1717 O O . GLY C 1 67 ? 9.073 48.159 29.558 1.00 27.61 61 GLY B O 1
ATOM 1718 N N . ARG C 1 68 ? 7.020 48.461 30.432 1.00 26.72 62 ARG B N 1
ATOM 1719 C CA . ARG C 1 68 ? 6.721 49.550 29.509 1.00 27.04 62 ARG B CA 1
ATOM 1720 C C . ARG C 1 68 ? 7.707 50.710 29.646 1.00 26.77 62 ARG B C 1
ATOM 1721 O O . ARG C 1 68 ? 8.118 51.300 28.644 1.00 26.75 62 ARG B O 1
ATOM 1729 N N . GLU C 1 69 ? 8.096 51.027 30.878 1.00 27.07 63 GLU B N 1
ATOM 1730 C CA . GLU C 1 69 ? 9.111 52.071 31.085 1.00 27.39 63 GLU B CA 1
ATOM 1731 C C . GLU C 1 69 ? 10.440 51.821 30.338 1.00 27.07 63 GLU B C 1
ATOM 1732 O O . GLU C 1 69 ? 10.935 52.720 29.648 1.00 26.77 63 GLU B O 1
ATOM 1738 N N . ASN C 1 70 ? 10.992 50.610 30.449 1.00 25.80 64 ASN B N 1
ATOM 1739 C CA . ASN C 1 70 ? 12.223 50.264 29.733 1.00 25.98 64 ASN B CA 1
ATOM 1740 C C . ASN C 1 70 ? 12.036 50.176 28.218 1.00 24.91 64 ASN B C 1
ATOM 1741 O O . ASN C 1 70 ? 12.931 50.535 27.443 1.00 25.62 64 ASN B O 1
ATOM 1746 N N . ILE C 1 71 ? 10.861 49.727 27.803 1.00 24.23 65 ILE B N 1
ATOM 1747 C CA . ILE C 1 71 ? 10.519 49.678 26.369 1.00 23.91 65 ILE B CA 1
ATOM 1748 C C . ILE C 1 71 ? 10.453 51.103 25.799 1.00 23.85 65 ILE B C 1
ATOM 1749 O O . ILE C 1 71 ? 10.963 51.371 24.703 1.00 23.66 65 ILE B O 1
ATOM 1754 N N . ASN C 1 72 ? 9.870 52.029 26.557 1.00 23.57 66 ASN B N 1
ATOM 1755 C CA . ASN C 1 72 ? 9.873 53.412 26.104 1.00 23.60 66 ASN B CA 1
ATOM 1756 C C . ASN C 1 72 ? 11.287 54.003 26.024 1.00 24.42 66 ASN B C 1
ATOM 1757 O O . ASN C 1 72 ? 11.617 54.726 25.082 1.00 24.20 66 ASN B O 1
ATOM 1762 N N . LYS C 1 73 ? 12.109 53.722 27.032 1.00 25.25 67 LYS B N 1
ATOM 1763 C CA . LYS C 1 73 ? 13.485 54.212 27.036 1.00 26.03 67 LYS B CA 1
ATOM 1764 C C . LYS C 1 73 ? 14.210 53.698 25.789 1.00 25.49 67 LYS B C 1
ATOM 1765 O O . LYS C 1 73 ? 14.971 54.449 25.153 1.00 24.88 67 LYS B O 1
ATOM 1771 N N . PHE C 1 74 ? 13.959 52.432 25.451 1.00 24.91 68 PHE B N 1
ATOM 1772 C CA . PHE C 1 74 ? 14.543 51.815 24.257 1.00 25.01 68 PHE B CA 1
ATOM 1773 C C . PHE C 1 74 ? 14.136 52.505 22.953 1.00 25.45 68 PHE B C 1
ATOM 1774 O O . PHE C 1 74 ? 14.999 52.942 22.186 1.00 25.62 68 PHE B O 1
ATOM 1782 N N . PHE C 1 75 ? 12.832 52.605 22.699 1.00 25.19 69 PHE B N 1
ATOM 1783 C CA . PHE C 1 75 ? 12.356 53.264 21.483 1.00 25.39 69 PHE B CA 1
ATOM 1784 C C . PHE C 1 75 ? 12.768 54.741 21.411 1.00 26.17 69 PHE B C 1
ATOM 1785 O O . PHE C 1 75 ? 13.226 55.214 20.359 1.00 26.15 69 PHE B O 1
ATOM 1793 N N . SER C 1 76 ? 12.641 55.445 22.536 1.00 25.80 70 SER B N 1
ATOM 1794 C CA . SER C 1 76 ? 13.016 56.858 22.604 1.00 27.01 70 SER B CA 1
ATOM 1795 C C . SER C 1 76 ? 14.503 57.109 22.348 1.00 27.48 70 SER B C 1
ATOM 1796 O O . SER C 1 76 ? 14.856 58.026 21.597 1.00 27.77 70 SER B O 1
ATOM 1799 N N . ARG C 1 77 ? 15.376 56.320 22.970 1.00 27.68 71 ARG B N 1
ATOM 1800 C CA . ARG C 1 77 ? 16.825 56.491 22.739 1.00 27.93 71 ARG B CA 1
ATOM 1801 C C . ARG C 1 77 ? 17.192 56.259 21.268 1.00 27.85 71 ARG B C 1
ATOM 1802 O O . ARG C 1 77 ? 18.175 56.815 20.773 1.00 27.13 71 ARG B O 1
ATOM 1804 N N . ASN C 1 78 ? 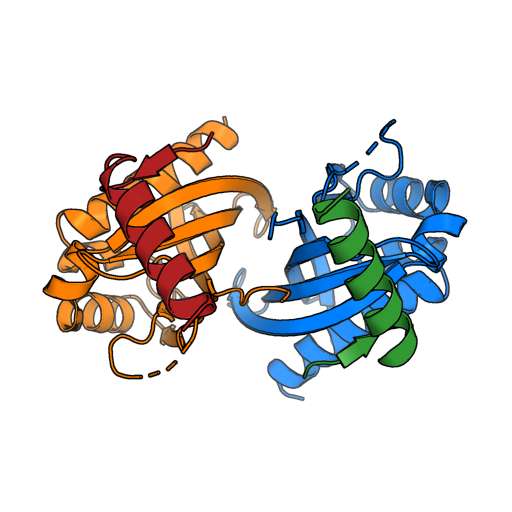16.376 55.466 20.574 1.00 27.58 72 ASN B N 1
ATOM 1805 C CA . ASN C 1 78 ? 16.624 55.086 19.179 1.00 27.84 72 ASN B CA 1
ATOM 1806 C C . ASN C 1 78 ? 15.650 55.710 18.189 1.00 27.92 72 ASN B C 1
ATOM 1807 O O . ASN C 1 78 ? 15.472 55.216 17.076 1.00 27.73 72 ASN B O 1
ATOM 1812 N N . ASP C 1 79 ? 15.034 56.806 18.614 1.00 27.86 73 ASP B N 1
ATOM 1813 C CA . ASP C 1 79 ? 13.989 57.495 17.864 1.00 28.49 73 ASP B CA 1
ATOM 1814 C C . ASP C 1 79 ? 14.257 57.644 16.364 1.00 28.21 73 ASP B C 1
ATOM 1815 O O . ASP C 1 79 ? 13.441 57.229 15.530 1.00 27.82 73 ASP B O 1
ATOM 1820 N N . ALA C 1 80 ? 15.384 58.267 16.029 1.00 28.58 74 ALA B N 1
ATOM 1821 C CA . ALA C 1 80 ? 15.721 58.533 14.625 1.00 29.14 74 ALA B CA 1
ATOM 1822 C C . ALA C 1 80 ? 15.810 57.252 13.806 1.00 28.99 74 ALA B C 1
ATOM 1823 O O . ALA C 1 80 ? 15.267 57.165 12.698 1.00 29.02 74 ALA B O 1
ATOM 1825 N N . LYS C 1 81 ? 16.494 56.257 14.359 1.00 29.20 75 LYS B N 1
ATOM 1826 C CA . LYS C 1 81 ? 16.628 54.963 13.699 1.00 30.05 75 LYS B CA 1
ATOM 1827 C C . LYS C 1 81 ? 15.267 54.286 13.567 1.00 29.59 75 LYS B C 1
ATOM 1828 O O . LYS C 1 81 ? 14.910 53.800 12.505 1.00 29.64 75 LYS B O 1
ATOM 1834 N N . VAL C 1 82 ? 14.495 54.284 14.650 1.00 29.37 76 VAL B N 1
ATOM 1835 C CA . VAL C 1 82 ? 13.171 53.665 14.656 1.00 29.27 76 VAL B CA 1
ATOM 1836 C C . VAL C 1 82 ? 12.258 54.271 13.566 1.00 29.01 76 VAL B C 1
ATOM 1837 O O . VAL C 1 82 ? 11.580 53.546 12.829 1.00 27.67 76 VAL B O 1
ATOM 1841 N N . ARG C 1 83 ? 12.277 55.597 13.449 1.00 28.56 77 ARG B N 1
ATOM 1842 C CA . ARG C 1 83 ? 11.521 56.323 12.413 1.00 29.24 77 ARG B CA 1
ATOM 1843 C C . ARG C 1 83 ? 11.866 55.935 10.980 1.00 29.18 77 ARG B C 1
ATOM 1844 O O .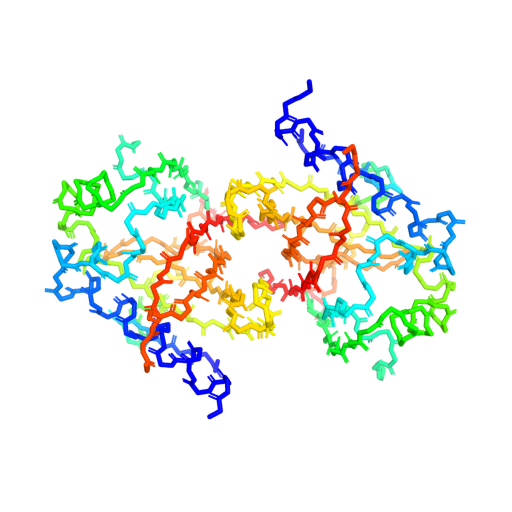 ARG C 1 83 ? 11.077 56.188 10.061 1.00 30.13 77 ARG B O 1
ATOM 1852 N N . SER C 1 84 ? 13.047 55.355 10.785 1.00 29.00 78 SER B N 1
ATOM 1853 C CA . SER C 1 84 ? 13.520 55.027 9.442 1.00 28.67 78 SER B CA 1
ATOM 1854 C C . SER C 1 84 ? 13.205 53.571 9.043 1.00 28.29 78 SER B C 1
ATOM 1855 O O . SER C 1 84 ? 13.549 53.144 7.946 1.00 28.29 78 SER B O 1
ATOM 1858 N N . LEU C 1 85 ? 12.540 52.835 9.930 1.00 28.05 79 LEU B N 1
ATOM 1859 C CA . LEU C 1 85 ? 12.231 51.421 9.673 1.00 27.51 79 LEU B CA 1
ATOM 1860 C C . LEU C 1 85 ? 11.164 51.262 8.592 1.00 28.12 79 LEU B C 1
ATOM 1861 O O . LEU C 1 85 ? 10.106 51.903 8.641 1.00 28.70 79 LEU B O 1
ATOM 1866 N N . LYS C 1 86 ? 11.440 50.376 7.636 1.00 27.24 80 LYS B N 1
ATOM 1867 C CA . LYS C 1 86 ? 10.531 50.089 6.536 1.00 27.03 80 LYS B CA 1
ATOM 1868 C C . LYS C 1 86 ? 10.481 48.581 6.345 1.00 27.11 80 LYS B C 1
ATOM 1869 O O . LYS C 1 86 ? 11.411 47.870 6.728 1.00 26.14 80 LYS B O 1
ATOM 1875 N N . LEU C 1 87 ? 9.391 48.096 5.771 1.00 27.44 81 LEU B N 1
ATOM 1876 C CA . LEU C 1 87 ? 9.300 46.659 5.485 1.00 27.24 81 LEU B CA 1
ATOM 1877 C C . LEU C 1 87 ? 8.379 46.279 4.338 1.00 27.87 81 LEU B C 1
ATOM 1878 O O . LEU C 1 87 ? 7.482 47.024 3.947 1.00 28.62 81 LEU B O 1
ATOM 1883 N N . LYS C 1 88 ? 8.643 45.092 3.801 1.00 27.32 82 LYS B N 1
ATOM 1884 C CA . LYS C 1 88 ? 7.706 44.377 2.964 1.00 27.23 82 LYS B CA 1
ATOM 1885 C C . LYS C 1 88 ? 7.167 43.238 3.822 1.00 26.73 82 LYS B C 1
ATOM 1886 O O . LYS C 1 88 ? 7.927 42.379 4.268 1.00 26.25 82 LYS B O 1
ATOM 1892 N N . LEU C 1 89 ? 5.869 43.276 4.081 1.00 26.22 83 LEU B N 1
ATOM 1893 C CA . LEU C 1 89 ? 5.211 42.268 4.905 1.00 26.31 83 LEU B CA 1
ATOM 1894 C C . LEU C 1 89 ? 4.702 41.177 3.975 1.00 25.86 83 LEU B C 1
ATOM 1895 O O . LEU C 1 89 ? 3.841 41.439 3.145 1.00 25.57 83 LEU B O 1
ATOM 1900 N N . ASP C 1 90 ? 5.226 39.953 4.103 1.00 25.54 84 ASP B N 1
ATOM 1901 C CA . ASP C 1 90 ? 4.891 38.874 3.168 1.00 25.69 84 ASP B CA 1
ATOM 1902 C C . ASP C 1 90 ? 3.751 37.982 3.671 1.00 25.21 84 ASP B C 1
ATOM 1903 O O . ASP C 1 90 ? 2.903 37.533 2.891 1.00 25.05 84 ASP B O 1
ATOM 1908 N N . THR C 1 91 ? 3.778 37.687 4.967 1.00 24.62 85 THR B N 1
ATOM 1909 C CA . THR C 1 91 ? 2.862 36.680 5.521 1.00 24.88 85 THR B CA 1
ATOM 1910 C C . THR C 1 91 ? 2.398 37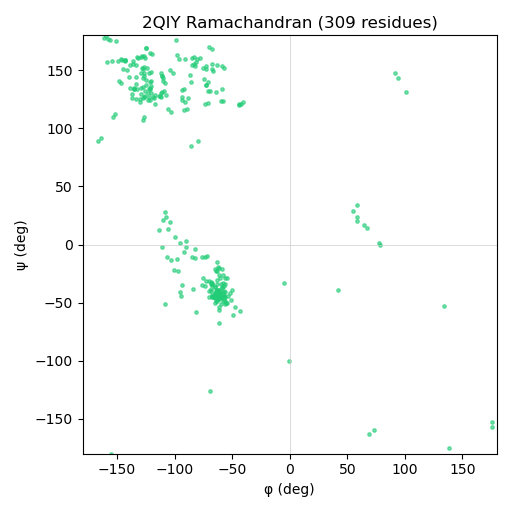.044 6.930 1.00 24.73 85 THR B C 1
ATOM 1911 O O . THR C 1 91 ? 3.122 37.700 7.708 1.00 24.59 85 THR B O 1
ATOM 1915 N N . ILE C 1 92 ? 1.186 36.580 7.255 1.00 24.57 86 ILE B N 1
ATOM 1916 C CA . ILE C 1 92 ? 0.627 36.700 8.606 1.00 24.59 86 ILE B CA 1
ATOM 1917 C C . ILE C 1 92 ? 0.000 35.358 8.963 1.00 24.03 86 ILE B C 1
ATOM 1918 O O . ILE C 1 92 ? -0.737 34.774 8.136 1.00 23.59 86 ILE B O 1
ATOM 1923 N N . ASP C 1 93 ? 0.287 34.885 10.175 1.00 22.92 87 ASP B N 1
ATOM 1924 C CA . ASP C 1 93 ? -0.404 33.732 10.774 1.00 22.76 87 ASP B CA 1
ATOM 1925 C C . ASP C 1 93 ? -0.931 34.159 12.129 1.00 23.06 87 ASP B C 1
ATOM 1926 O O . ASP C 1 93 ? -0.293 34.932 12.832 1.00 23.60 87 ASP B O 1
ATOM 1931 N N . PHE C 1 94 ? -2.092 33.646 12.510 1.00 22.53 88 PHE B N 1
ATOM 1932 C CA . PHE C 1 94 ? -2.582 33.938 13.880 1.00 22.02 88 PHE B CA 1
ATOM 1933 C C . PHE C 1 94 ? -3.303 32.742 14.491 1.00 21.82 88 PHE B C 1
ATOM 1934 O O . PHE C 1 94 ? -3.772 31.844 13.788 1.00 21.93 88 PHE B O 1
ATOM 1942 N N . GLN C 1 95 ? -3.376 32.761 15.824 1.00 21.91 89 GLN B N 1
ATOM 1943 C CA . GLN C 1 95 ? -4.182 31.835 16.620 1.00 23.21 89 GLN B CA 1
ATOM 1944 C C . GLN C 1 95 ? -4.618 32.568 17.871 1.00 23.83 89 GLN B C 1
ATOM 1945 O O . GLN C 1 95 ? -3.976 33.514 18.306 1.00 24.69 89 GLN B O 1
ATOM 1951 N N . TYR C 1 96 ? -5.694 32.098 18.492 1.00 24.48 90 TYR B N 1
ATOM 1952 C CA . TYR C 1 96 ? -6.035 32.572 19.828 1.00 26.02 90 TYR B CA 1
ATOM 1953 C C . TYR C 1 96 ? -5.249 31.827 20.897 1.00 25.92 90 TYR B C 1
ATOM 1954 O O . TYR C 1 96 ? -4.849 30.688 20.693 1.00 26.33 90 TYR B O 1
ATOM 1963 N N . THR C 1 97 ? -5.073 32.457 22.057 1.00 25.37 91 THR B N 1
ATOM 1964 C CA . THR C 1 97 ? -4.252 31.881 23.130 1.00 25.79 91 THR B CA 1
ATOM 1965 C C . THR C 1 97 ? -4.645 32.476 24.486 1.00 25.92 91 THR B C 1
ATOM 1966 O O . THR C 1 97 ? -5.498 33.342 24.541 1.00 25.87 91 THR B O 1
ATOM 1970 N N . GLY C 1 98 ? -4.016 31.994 25.556 1.00 26.77 92 GLY B N 1
ATOM 1971 C CA . GLY C 1 98 ? -4.130 32.617 26.883 1.00 27.83 92 GLY B CA 1
ATOM 1972 C C . GLY C 1 98 ? -5.451 32.427 27.596 1.00 28.89 92 GLY B C 1
ATOM 1973 O O . GLY C 1 98 ? -6.235 31.510 27.286 1.00 28.61 92 GLY B O 1
ATOM 1974 N N . HIS C 1 99 ? -5.704 33.319 28.556 1.00 29.66 93 HIS B N 1
ATOM 1975 C CA . HIS C 1 99 ? -6.897 33.251 29.392 1.00 31.05 93 HIS B CA 1
ATOM 1976 C C . HIS C 1 99 ? -8.157 33.337 28.542 1.00 31.59 93 HIS B C 1
ATOM 1977 O O . HIS C 1 99 ? -8.325 34.272 27.756 1.00 31.39 93 HIS B O 1
ATOM 1984 N N . LEU C 1 100 ? -9.014 32.323 28.686 1.00 32.45 94 LEU B N 1
ATOM 1985 C CA . LEU C 1 100 ? -10.311 32.235 27.989 1.00 33.05 94 LEU B CA 1
ATOM 1986 C C . LEU C 1 100 ? -10.192 32.279 26.459 1.00 33.08 94 LEU B C 1
ATOM 1987 O O . LEU C 1 100 ? -11.160 32.599 25.747 1.00 33.44 94 LEU B O 1
ATOM 1992 N N . HIS C 1 101 ? -8.995 31.962 25.971 1.00 32.46 95 HIS B N 1
ATOM 1993 C CA . HIS C 1 101 ? -8.698 31.951 24.545 1.00 32.03 95 HIS B CA 1
ATOM 1994 C C . HIS C 1 101 ? -8.957 33.317 23.900 1.00 30.66 95 HIS B C 1
ATOM 1995 O O . HIS C 1 101 ? -9.364 33.416 22.733 1.00 29.75 95 HIS B O 1
ATOM 2002 N N . LYS C 1 102 ? -8.705 34.366 24.676 1.00 29.29 96 LYS B N 1
ATOM 2003 C CA . LYS C 1 102 ? -9.048 35.715 24.277 1.00 28.68 96 LYS B CA 1
ATOM 2004 C C . LYS C 1 102 ? -7.853 36.529 23.799 1.00 27.53 96 LYS B C 1
ATOM 2005 O O . LYS C 1 102 ? -8.022 37.619 23.226 1.00 26.95 96 LYS B O 1
ATOM 2011 N N . SER C 1 103 ? -6.651 36.028 24.065 1.00 25.56 97 SER B N 1
ATOM 2012 C CA . SER C 1 103 ? -5.441 36.691 23.566 1.00 25.43 97 SER B CA 1
ATOM 2013 C C . SER C 1 103 ? -5.148 36.224 22.148 1.00 24.61 97 SER B C 1
ATOM 2014 O O . SER C 1 103 ? -5.644 35.194 21.726 1.00 24.53 97 SER B O 1
ATOM 2017 N N . ILE C 1 104 ? -4.351 36.987 21.406 1.00 24.20 98 ILE B N 1
ATOM 2018 C CA . ILE C 1 104 ? -4.074 36.662 20.013 1.00 24.48 98 ILE B CA 1
ATOM 2019 C C . ILE C 1 104 ? -2.567 36.538 19.833 1.00 24.01 98 ILE B C 1
ATOM 2020 O O . ILE C 1 104 ? -1.808 37.454 20.178 1.00 24.78 98 ILE B O 1
ATOM 2025 N N . LEU C 1 105 ? -2.155 35.380 19.322 1.00 22.87 99 LEU B N 1
ATOM 2026 C CA . LEU C 1 105 ? -0.773 35.117 18.918 1.00 23.36 99 LEU B CA 1
ATOM 2027 C C . LEU C 1 105 ? -0.666 35.436 17.423 1.00 23.21 99 LEU B C 1
ATOM 2028 O O . LEU C 1 105 ? -1.479 34.954 16.634 1.00 22.57 99 LEU B O 1
ATOM 2033 N N . ILE C 1 106 ? 0.304 36.276 17.034 1.00 22.86 100 ILE B N 1
ATOM 2034 C CA . ILE C 1 106 ? 0.490 36.676 15.626 1.00 23.37 100 ILE B CA 1
ATOM 2035 C C . ILE C 1 106 ? 1.928 36.430 15.219 1.00 24.67 100 ILE B C 1
ATOM 2036 O O . ILE C 1 106 ? 2.854 36.761 15.977 1.00 25.76 100 ILE B O 1
ATOM 2041 N N . MET C 1 107 ? 2.122 35.846 14.035 1.00 24.64 101 MET B N 1
ATOM 2042 C CA . MET C 1 107 ? 3.462 35.710 13.458 1.00 27.94 101 MET B CA 1
ATOM 2043 C C . MET C 1 107 ? 3.464 36.420 12.129 1.00 26.35 101 MET B C 1
ATOM 2044 O O . MET C 1 107 ? 2.573 36.225 11.317 1.00 27.59 101 MET B O 1
ATOM 2049 N N . ALA C 1 108 ? 4.457 37.269 11.910 1.00 25.82 102 ALA B N 1
ATOM 2050 C CA . ALA C 1 108 ? 4.590 37.974 10.627 1.00 25.76 102 ALA B CA 1
ATOM 2051 C C . ALA C 1 108 ? 5.931 37.589 10.047 1.00 25.87 102 ALA B C 1
ATOM 2052 O O . ALA C 1 108 ? 6.864 37.331 10.812 1.00 26.05 102 ALA B O 1
ATOM 2054 N N . THR C 1 109 ? 6.027 37.540 8.719 1.00 24.39 103 THR B N 1
ATOM 2055 C CA . THR C 1 109 ? 7.346 37.417 8.074 1.00 24.38 103 THR B CA 1
ATOM 2056 C C . THR C 1 109 ? 7.458 38.391 6.939 1.00 24.33 103 THR B C 1
ATOM 2057 O O . THR C 1 109 ? 6.455 38.800 6.347 1.00 23.44 103 THR B O 1
ATOM 2061 N N . GLY C 1 110 ? 8.689 38.760 6.629 1.00 25.11 104 GLY B N 1
ATOM 2062 C CA . GLY C 1 110 ? 8.922 39.650 5.515 1.00 25.07 104 GLY B CA 1
ATOM 2063 C C . GLY C 1 110 ? 10.366 40.030 5.381 1.00 25.02 104 GLY B C 1
ATOM 2064 O O . GLY C 1 110 ? 11.260 39.288 5.804 1.00 24.91 104 GLY B O 1
ATOM 2065 N N . GLU C 1 111 ? 10.575 41.208 4.803 1.00 24.74 105 GLU B N 1
ATOM 2066 C CA . GLU C 1 111 ? 11.913 41.745 4.625 1.00 25.47 105 GLU B CA 1
ATOM 2067 C C . GLU C 1 111 ? 11.903 43.161 5.154 1.00 25.50 105 GLU B C 1
ATOM 2068 O O . GLU C 1 111 ? 11.066 43.975 4.747 1.00 26.59 105 GLU B O 1
ATOM 2074 N N . MET C 1 112 ? 12.825 43.425 6.071 1.00 25.14 106 MET B N 1
ATOM 2075 C CA . MET C 1 112 ? 12.906 44.690 6.786 1.00 26.34 106 MET B CA 1
ATOM 2076 C C . MET C 1 112 ? 14.146 45.449 6.375 1.00 26.39 106 MET B C 1
ATOM 2077 O O . MET C 1 112 ? 15.186 44.858 6.056 1.00 26.47 106 MET B O 1
ATOM 2082 N N . PHE C 1 113 ? 14.041 46.771 6.386 1.00 26.59 107 PHE B N 1
ATOM 2083 C CA . PHE C 1 113 ? 15.209 47.605 6.169 1.00 27.52 107 PHE B CA 1
ATOM 2084 C C . PHE C 1 113 ? 14.983 48.966 6.778 1.00 27.63 107 PHE B C 1
ATOM 2085 O O . PHE C 1 113 ? 13.921 49.235 7.343 1.00 27.73 107 PHE B O 1
ATOM 2093 N N . TRP C 1 114 ? 16.017 49.800 6.712 1.00 27.95 108 TRP B N 1
ATOM 2094 C CA . TRP C 1 114 ? 15.938 51.142 7.228 1.00 28.00 108 TRP B CA 1
ATOM 2095 C C . TRP C 1 114 ? 16.437 52.021 6.095 1.00 28.60 108 TRP B C 1
ATOM 2096 O O . TRP C 1 114 ? 17.082 51.529 5.176 1.00 28.97 108 TRP B O 1
ATOM 2107 N N . THR C 1 115 ? 16.133 53.313 6.135 1.00 29.32 109 THR B N 1
ATOM 2108 C CA . THR C 1 115 ? 16.531 54.195 5.042 1.00 29.70 109 THR B CA 1
ATOM 2109 C C . THR C 1 115 ? 17.974 53.928 4.608 1.00 29.54 109 THR B C 1
ATOM 2110 O O . THR C 1 115 ? 18.894 54.006 5.424 1.00 29.92 109 THR B O 1
ATOM 2114 N N . GLY C 1 116 ? 18.136 53.569 3.333 1.00 29.43 110 GLY B N 1
ATOM 2115 C CA . GLY C 1 116 ? 19.444 53.356 2.719 1.00 29.67 110 GLY B CA 1
ATOM 2116 C C . GLY C 1 116 ? 20.183 52.059 3.016 1.00 29.72 110 GLY B C 1
ATOM 2117 O O . GLY C 1 116 ? 21.306 51.876 2.527 1.00 30.15 110 GLY B O 1
ATOM 2118 N N . THR C 1 117 ? 19.575 51.166 3.804 1.00 29.00 111 THR B N 1
ATOM 2119 C CA . THR C 1 117 ? 20.197 49.882 4.162 1.00 28.45 111 THR B CA 1
ATOM 2120 C C . THR C 1 117 ? 19.724 48.766 3.242 1.00 28.88 111 THR B C 1
ATOM 2121 O O . THR C 1 117 ? 18.669 48.893 2.604 1.00 28.79 111 THR B O 1
ATOM 2125 N N . PRO C 1 118 ? 20.500 47.664 3.162 1.00 28.64 112 PRO B N 1
ATOM 2126 C CA . PRO C 1 118 ? 20.000 46.458 2.503 1.00 27.93 112 PRO B CA 1
ATOM 2127 C C . PRO C 1 118 ? 18.860 45.841 3.308 1.00 27.76 112 PRO B C 1
ATOM 2128 O O . PRO C 1 118 ? 18.630 46.245 4.442 1.00 26.67 112 PRO B O 1
ATOM 2132 N N . VAL C 1 119 ? 18.157 44.893 2.700 1.00 27.28 113 VAL B N 1
ATOM 2133 C CA . VAL C 1 119 ? 17.047 44.208 3.357 1.00 27.13 113 VAL B CA 1
ATOM 2134 C C . VAL C 1 119 ? 17.565 43.092 4.252 1.00 26.66 113 VAL B C 1
ATOM 2135 O O . VAL C 1 119 ? 18.666 42.546 4.003 1.00 27.81 113 VAL B O 1
ATOM 2139 N N . TYR C 1 120 ? 16.763 42.773 5.279 1.00 26.13 114 TYR B N 1
ATOM 2140 C CA . TYR C 1 120 ? 16.995 41.661 6.177 1.00 25.86 114 TYR B CA 1
ATOM 2141 C C . TYR C 1 120 ? 15.694 40.869 6.223 1.00 25.46 114 TYR B C 1
ATOM 2142 O O . TYR C 1 120 ? 14.618 41.433 6.465 1.00 26.83 114 TYR B O 1
ATOM 2151 N N . LYS C 1 121 ? 15.794 39.569 6.018 1.00 25.74 115 LYS B N 1
ATOM 2152 C CA . LYS C 1 121 ? 14.644 38.686 6.146 1.00 25.68 115 LYS B CA 1
ATOM 2153 C C . LYS C 1 121 ? 14.324 38.556 7.638 1.00 25.64 115 LYS B C 1
ATOM 2154 O O . LYS C 1 121 ? 15.219 38.398 8.459 1.00 25.48 115 LYS B O 1
ATOM 2160 N N . PHE C 1 122 ? 13.041 38.603 7.990 1.00 24.92 116 PHE B N 1
ATOM 2161 C CA . PHE C 1 122 ? 12.684 38.473 9.400 1.00 25.47 116 PHE B CA 1
ATOM 2162 C C . PHE C 1 122 ? 11.423 37.694 9.641 1.00 25.47 116 PHE B C 1
ATOM 2163 O O . PHE C 1 122 ? 10.569 37.556 8.754 1.00 26.03 116 PHE B O 1
ATOM 2171 N N . CYS C 1 123 ? 11.327 37.194 10.866 1.00 25.85 117 CYS B N 1
ATOM 2172 C CA . CYS C 1 123 ? 10.052 36.721 11.430 1.00 26.97 117 CYS B CA 1
ATOM 2173 C C . CYS C 1 123 ? 9.814 37.440 12.739 1.00 26.05 117 CYS B C 1
ATOM 2174 O O . CYS C 1 123 ? 10.750 37.706 13.498 1.00 25.34 117 CYS B O 1
ATOM 2177 N N . GLN C 1 124 ? 8.566 37.790 13.004 1.00 26.10 118 GLN B N 1
ATOM 2178 C CA . GLN C 1 124 ? 8.287 38.563 14.215 1.00 26.16 118 GLN B CA 1
ATOM 2179 C C . GLN C 1 124 ? 7.019 37.984 14.821 1.00 26.33 118 GLN B C 1
ATOM 2180 O O . GLN C 1 124 ? 6.053 37.728 14.092 1.00 27.77 118 GLN B O 1
ATOM 2186 N N . THR C 1 125 ? 7.031 37.773 16.131 1.00 25.74 119 THR B N 1
ATOM 2187 C CA . THR C 1 125 ? 5.830 37.269 16.814 1.00 25.44 119 THR B CA 1
ATOM 2188 C C . THR C 1 125 ? 5.353 38.236 17.879 1.00 25.03 119 THR B C 1
ATOM 2189 O O . THR C 1 125 ? 6.176 38.858 18.570 1.00 24.94 119 THR B O 1
ATOM 2193 N N . PHE C 1 126 ? 4.030 38.361 17.965 1.00 24.32 120 PHE B N 1
ATOM 2194 C CA . PHE C 1 126 ? 3.372 39.203 18.968 1.00 24.47 120 PHE B CA 1
ATOM 2195 C C . PHE C 1 126 ? 2.353 38.369 19.713 1.00 24.08 120 PHE B C 1
ATOM 2196 O O . PHE C 1 126 ? 1.744 37.454 19.146 1.00 23.93 120 PHE B O 1
ATOM 2204 N N . ILE C 1 127 ? 2.095 38.758 20.961 1.00 23.73 121 ILE B N 1
ATOM 2205 C CA . ILE C 1 127 ? 0.910 38.289 21.655 1.00 23.57 121 ILE B CA 1
ATOM 2206 C C . ILE C 1 127 ? 0.177 39.544 22.133 1.00 24.23 121 ILE B C 1
ATOM 2207 O O . ILE C 1 127 ? 0.783 40.456 22.729 1.00 24.28 121 ILE B O 1
ATOM 2212 N N . LEU C 1 128 ? -1.124 39.566 21.865 1.00 24.22 122 LEU B N 1
ATOM 2213 C CA . LEU C 1 128 ? -1.965 40.707 22.211 1.00 25.34 122 LEU B CA 1
ATOM 2214 C C . LEU C 1 128 ? -2.928 40.235 23.266 1.00 25.48 122 LEU B C 1
ATOM 2215 O O . LEU C 1 128 ? -3.600 39.213 23.079 1.00 24.88 122 LEU B O 1
ATOM 2220 N N . LEU C 1 129 ? -2.982 40.979 24.373 1.00 26.33 123 LEU B N 1
ATOM 2221 C CA . LEU C 1 129 ? -3.880 40.687 25.490 1.00 27.18 123 LEU B CA 1
ATOM 2222 C C . LEU C 1 129 ? -4.991 41.741 25.534 1.00 28.31 123 LEU B C 1
ATOM 2223 O O . LEU C 1 129 ? -4.697 42.932 25.478 1.00 27.62 123 LEU B O 1
ATOM 2228 N N . PRO C 1 130 ? -6.265 41.312 25.664 1.00 30.35 124 PRO B N 1
ATOM 2229 C CA . PRO C 1 130 ? -7.359 42.301 25.695 1.00 31.86 124 PRO B CA 1
ATOM 2230 C C . PRO C 1 130 ? -7.176 43.291 26.849 1.00 33.83 124 PRO B C 1
ATOM 2231 O O . PRO C 1 130 ? -6.843 42.878 27.968 1.00 33.56 124 PRO B O 1
ATOM 2235 N N . SER C 1 131 ? -7.343 44.584 26.565 1.00 35.65 125 SER B N 1
ATOM 2236 C CA . SER C 1 131 ? -7.252 45.624 27.601 1.00 37.77 125 SER B CA 1
ATOM 2237 C C . SER C 1 131 ? -8.566 45.718 28.375 1.00 38.33 125 SER B C 1
ATOM 2238 O O . SER C 1 131 ? -9.275 44.718 28.568 1.00 39.72 125 SER B O 1
ATOM 2241 N N . SER C 1 135 ? -12.263 46.790 24.381 1.00 41.06 129 SER B N 1
ATOM 2242 C CA . SER C 1 135 ? -12.187 46.895 22.922 1.00 40.92 129 SER B CA 1
ATOM 2243 C C . SER C 1 135 ? -10.761 46.771 22.369 1.00 40.18 129 SER B C 1
ATOM 2244 O O . SER C 1 135 ? -10.554 46.228 21.277 1.00 41.30 129 SER B O 1
ATOM 2247 N N . THR C 1 136 ? -9.776 47.248 23.124 1.00 38.54 130 THR B N 1
ATOM 2248 C CA . THR C 1 136 ? -8.394 47.282 22.638 1.00 36.70 130 THR B CA 1
ATOM 2249 C C . THR C 1 136 ? -7.538 46.110 23.149 1.00 34.97 130 THR B C 1
ATOM 2250 O O . THR C 1 136 ? -7.997 45.286 23.948 1.00 34.21 130 THR B O 1
ATOM 2254 N N . PHE C 1 137 ? -6.298 46.052 22.663 1.00 33.01 131 PHE B N 1
ATOM 2255 C CA . PHE C 1 137 ? -5.318 45.042 23.071 1.00 31.55 131 PHE B CA 1
ATOM 2256 C C . PHE C 1 137 ? -4.015 45.724 23.463 1.00 30.03 131 PHE B C 1
ATOM 2257 O O . PHE C 1 137 ? -3.681 46.774 22.925 1.00 29.96 131 PHE B O 1
ATOM 2265 N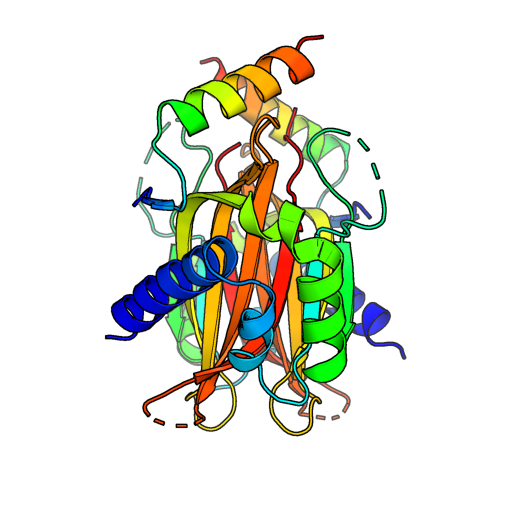 N . ASP C 1 138 ? -3.307 45.139 24.423 1.00 28.44 132 ASP B N 1
ATOM 2266 C CA . ASP C 1 138 ? -1.940 45.531 24.776 1.00 26.81 132 ASP B CA 1
ATOM 2267 C C . ASP C 1 138 ? -0.992 44.432 24.301 1.00 26.30 132 ASP B C 1
ATOM 2268 O O . ASP C 1 138 ? -1.306 43.249 24.428 1.00 26.00 132 ASP B O 1
ATOM 2273 N N . ILE C 1 139 ? 0.152 44.827 23.745 1.00 24.94 133 ILE B N 1
ATOM 2274 C CA . ILE C 1 139 ? 1.189 43.855 23.376 1.00 24.61 133 ILE B CA 1
ATOM 2275 C C . ILE C 1 139 ? 1.839 43.369 24.668 1.00 24.57 133 ILE B C 1
ATOM 2276 O O . ILE C 1 139 ? 2.369 44.170 25.435 1.00 24.60 133 ILE B O 1
ATOM 2281 N N . THR C 1 140 ? 1.783 42.067 24.932 1.00 23.60 134 THR B N 1
ATOM 2282 C CA . THR C 1 140 ? 2.488 41.504 26.081 1.00 23.88 134 THR B CA 1
ATOM 2283 C C . THR C 1 140 ? 3.843 40.914 25.685 1.00 24.04 134 THR B C 1
ATOM 2284 O O . THR C 1 140 ? 4.748 40.773 26.524 1.00 24.54 134 THR B O 1
ATOM 2288 N N . ASN C 1 141 ? 3.964 40.572 24.407 1.00 24.08 135 ASN B N 1
ATOM 2289 C CA . ASN C 1 141 ? 5.168 39.945 23.880 1.00 24.21 135 ASN B CA 1
ATOM 2290 C C . ASN C 1 141 ? 5.412 40.376 22.464 1.00 24.11 135 ASN B C 1
ATOM 2291 O O . ASN C 1 141 ? 4.478 40.469 21.652 1.00 22.87 135 ASN B O 1
ATOM 2296 N N . ASP C 1 142 ? 6.680 40.626 22.157 1.00 24.50 136 ASP B N 1
ATOM 2297 C CA . ASP C 1 142 ? 7.064 41.046 20.828 1.00 24.62 136 ASP B CA 1
ATOM 2298 C C . ASP C 1 142 ? 8.495 40.564 20.636 1.00 24.55 136 ASP B C 1
ATOM 2299 O O . ASP C 1 142 ? 9.397 41.021 21.341 1.00 25.08 136 ASP B O 1
ATOM 2304 N N . ILE C 1 143 ? 8.672 39.599 19.726 1.00 23.76 137 ILE B N 1
ATOM 2305 C CA . ILE C 1 143 ? 10.017 39.028 19.427 1.00 24.05 137 ILE B CA 1
ATOM 2306 C C . ILE C 1 143 ? 10.289 39.133 17.943 1.00 24.18 137 ILE B C 1
ATOM 2307 O O . ILE C 1 143 ? 9.443 38.693 17.128 1.00 23.80 137 ILE B O 1
ATOM 2312 N N . ILE C 1 144 ? 11.436 39.709 17.565 1.00 24.37 138 ILE B N 1
ATOM 2313 C CA . ILE C 1 144 ? 11.872 39.626 16.179 1.00 24.67 138 ILE B CA 1
ATOM 2314 C C . ILE C 1 144 ? 13.116 38.736 16.079 1.00 25.21 138 ILE B C 1
ATOM 2315 O O . ILE C 1 144 ? 13.976 38.738 16.980 1.00 24.63 138 ILE B O 1
ATOM 2320 N N . ARG C 1 145 ? 13.199 38.002 14.969 1.00 24.40 139 ARG B N 1
ATOM 2321 C CA . ARG C 1 145 ? 14.370 37.174 14.651 1.00 24.77 139 ARG B CA 1
ATOM 2322 C C . ARG C 1 145 ? 14.704 37.362 13.178 1.00 24.55 139 ARG B C 1
ATOM 2323 O O . ARG C 1 145 ? 13.838 37.179 12.320 1.00 25.64 139 ARG B O 1
ATOM 2331 N N . PHE C 1 146 ? 15.955 37.718 12.882 1.00 25.26 140 PHE B N 1
ATOM 2332 C CA . PHE C 1 146 ? 16.393 37.811 11.503 1.00 25.34 140 PHE B CA 1
ATOM 2333 C C . PHE C 1 146 ? 16.880 36.458 10.990 1.00 25.86 140 PHE B C 1
ATOM 2334 O O . PHE C 1 146 ? 17.451 35.657 11.745 1.00 26.19 140 PHE B O 1
ATOM 2342 N N . ILE C 1 147 ? 16.632 36.224 9.704 1.00 26.35 141 ILE B N 1
ATOM 2343 C CA . ILE C 1 147 ? 16.839 34.930 9.063 1.00 26.90 141 ILE B CA 1
ATOM 2344 C C . ILE C 1 147 ? 17.901 35.066 7.987 1.00 27.55 141 ILE B C 1
ATOM 2345 O O . ILE C 1 147 ? 17.736 35.813 7.031 1.00 27.96 141 ILE B O 1
ATOM 2350 N N . SER C 1 148 ? 18.963 34.295 8.128 1.00 27.65 142 SER B N 1
ATOM 2351 C CA . SER C 1 148 ? 20.074 34.372 7.197 1.00 29.16 142 SER B CA 1
ATOM 2352 C C . SER C 1 148 ? 19.774 33.490 5.987 1.00 29.66 142 SER B C 1
ATOM 2353 O O . SER C 1 148 ? 19.000 32.547 6.088 1.00 28.27 142 SER B O 1
ATOM 2356 N N . ASN C 1 149 ? 20.374 33.806 4.844 1.00 30.82 143 ASN B N 1
ATOM 2357 C CA . ASN C 1 149 ? 20.103 33.050 3.622 1.00 33.50 143 ASN B CA 1
ATOM 2358 C C . ASN C 1 149 ? 20.611 31.618 3.684 1.00 34.26 143 ASN B C 1
ATOM 2359 O O . ASN C 1 149 ? 21.624 31.342 4.332 1.00 35.85 143 ASN B O 1
ATOM 2364 N N . SER C 1 150 ? 19.911 30.725 2.990 1.00 34.09 144 SER B N 1
ATOM 2365 C CA . SER C 1 150 ? 20.265 29.296 2.957 1.00 34.29 144 SER B CA 1
ATOM 2366 C C . SER C 1 150 ? 21.616 29.093 2.296 1.00 33.80 144 SER B C 1
ATOM 2367 O O . SER C 1 150 ? 22.291 28.081 2.541 1.00 33.86 144 SER B O 1
ATOM 2370 N N . PHE C 1 151 ? 22.010 30.069 1.472 1.00 32.15 145 PHE B N 1
ATOM 2371 C CA . PHE C 1 151 ? 23.169 29.945 0.591 1.00 31.64 145 PHE B CA 1
ATOM 2372 C C . PHE C 1 151 ? 24.145 31.102 0.788 1.00 31.64 145 PHE B C 1
ATOM 2373 O O . PHE C 1 151 ? 25.354 30.966 0.582 1.00 31.24 145 PHE B O 1
ATOM 2381 N N . LEU D 2 21 ? 0.303 39.867 1.848 1.00 42.69 206 LEU D N 1
ATOM 2382 C CA . LEU D 2 21 ? -0.376 40.371 0.606 1.00 42.87 206 LEU D CA 1
ATOM 2383 C C . LEU D 2 21 ? 0.478 40.324 -0.690 1.00 41.89 206 LEU D C 1
ATOM 2384 O O . LEU D 2 21 ? -0.021 39.843 -1.706 1.00 42.11 206 LEU D O 1
ATOM 2389 N N . PRO D 2 22 ? 1.747 40.811 -0.686 1.00 41.39 207 PRO D N 1
ATOM 2390 C CA . PRO D 2 22 ? 2.593 41.549 0.267 1.00 41.00 207 PRO D CA 1
ATOM 2391 C C . PRO D 2 22 ? 2.232 43.023 0.395 1.00 41.09 207 PRO D C 1
ATOM 2392 O O . PRO D 2 22 ? 1.746 43.633 -0.555 1.00 40.74 207 PRO D O 1
ATOM 2396 N N . LEU D 2 23 ? 2.511 43.582 1.564 1.00 40.72 208 LEU D N 1
ATOM 2397 C CA . LEU D 2 23 ? 2.144 44.949 1.887 1.00 40.71 208 LEU D CA 1
ATOM 2398 C C . LEU D 2 23 ? 3.434 45.727 2.160 1.00 39.83 208 LEU D C 1
ATOM 2399 O O . LEU D 2 23 ? 4.269 45.287 2.952 1.00 39.68 208 LEU D O 1
ATOM 2404 N N . PHE D 2 24 ? 3.626 46.854 1.478 1.00 39.93 209 PHE D N 1
ATOM 2405 C CA . PHE D 2 24 ? 4.791 47.701 1.750 1.00 39.37 209 PHE D CA 1
ATOM 2406 C C . PHE D 2 24 ? 4.409 48.720 2.813 1.00 39.05 209 PHE D C 1
ATOM 2407 O O . PHE D 2 24 ? 3.448 49.470 2.640 1.00 39.14 209 PHE D O 1
ATOM 2415 N N . ILE D 2 25 ? 5.154 48.722 3.917 1.00 38.30 210 ILE D N 1
ATOM 2416 C CA . ILE D 2 25 ? 4.833 49.567 5.078 1.00 37.98 210 ILE D CA 1
ATOM 2417 C C . ILE D 2 25 ? 5.964 50.564 5.327 1.00 38.22 210 ILE D C 1
ATOM 2418 O O . ILE D 2 25 ? 7.140 50.181 5.452 1.00 37.87 210 ILE D O 1
ATOM 2423 N N . ASN D 2 26 ? 5.599 51.849 5.378 1.00 38.29 211 ASN D N 1
ATOM 2424 C CA . ASN D 2 26 ? 6.555 52.945 5.551 1.00 38.68 211 ASN D CA 1
ATOM 2425 C C . ASN D 2 26 ? 7.473 53.091 4.342 1.00 39.41 211 ASN D C 1
ATOM 2426 O O . ASN D 2 26 ? 8.496 53.774 4.416 1.00 39.24 211 ASN D O 1
ATOM 2431 N N . THR D 2 27 ? 7.106 52.442 3.235 1.00 40.35 212 THR D N 1
ATOM 2432 C CA . THR D 2 27 ? 7.945 52.400 2.035 1.00 41.23 212 THR D CA 1
ATOM 2433 C C . THR D 2 27 ? 7.109 52.147 0.770 1.00 42.29 212 THR D C 1
ATOM 2434 O O . THR D 2 27 ? 5.887 51.992 0.853 1.00 42.40 212 THR D O 1
ATOM 2438 N N . THR D 2 28 ? 7.765 52.084 -0.389 1.00 43.34 213 THR D N 1
ATOM 2439 C CA . THR D 2 28 ? 7.047 52.121 -1.668 1.00 44.62 213 THR D CA 1
ATOM 2440 C C . THR D 2 28 ? 6.993 50.805 -2.450 1.00 45.29 213 THR D C 1
ATOM 2441 O O . THR D 2 28 ? 5.908 50.376 -2.858 1.00 46.53 213 THR D O 1
ATOM 2445 N N . GLU D 2 29 ? 8.153 50.182 -2.647 1.00 45.02 214 GLU D N 1
ATOM 2446 C CA . GLU D 2 29 ? 8.340 49.029 -3.551 1.00 45.54 214 GLU D CA 1
ATOM 2447 C C . GLU D 2 29 ? 9.582 49.281 -4.381 1.00 44.89 214 GLU D C 1
ATOM 2448 O O . GLU D 2 29 ? 10.469 48.431 -4.442 1.00 45.11 214 GLU D O 1
ATOM 2454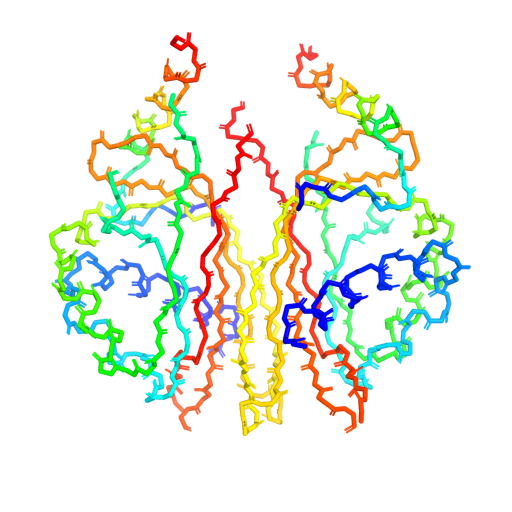 N N . ALA D 2 30 ? 9.635 50.448 -5.025 1.00 44.43 215 ALA D N 1
ATOM 2455 C CA . ALA D 2 30 ? 10.850 50.892 -5.688 1.00 43.84 215 ALA D CA 1
ATOM 2456 C C . ALA D 2 30 ? 11.948 51.042 -4.645 1.00 43.70 215 ALA D C 1
ATOM 2457 O O . ALA D 2 30 ? 13.085 50.606 -4.856 1.00 43.23 215 ALA D O 1
ATOM 2459 N N . GLU D 2 31 ? 11.585 51.639 -3.508 1.00 43.67 216 GLU D N 1
ATOM 2460 C CA . GLU D 2 31 ? 12.483 51.780 -2.365 1.00 43.55 216 GLU D CA 1
ATOM 2461 C C . GLU D 2 31 ? 12.887 50.410 -1.854 1.00 42.84 216 GLU D C 1
ATOM 2462 O O . GLU D 2 31 ? 14.061 50.176 -1.555 1.00 42.82 216 GLU D O 1
ATOM 2468 N N . PHE D 2 32 ? 11.914 49.507 -1.757 1.00 42.12 217 PHE D N 1
ATOM 2469 C CA . PHE D 2 32 ? 12.214 48.131 -1.392 1.00 41.90 217 PHE D CA 1
ATOM 2470 C C . PHE D 2 32 ? 13.126 47.454 -2.424 1.00 41.31 217 PHE D C 1
ATOM 2471 O O . PHE D 2 32 ? 14.110 46.826 -2.049 1.00 41.30 217 PHE D O 1
ATOM 2479 N N . ALA D 2 33 ? 12.809 47.598 -3.713 1.00 41.44 218 ALA D N 1
ATOM 2480 C CA . ALA D 2 33 ? 13.619 46.993 -4.775 1.00 41.13 218 ALA D CA 1
ATOM 2481 C C . ALA D 2 33 ? 15.085 47.440 -4.685 1.00 41.14 218 ALA D C 1
ATOM 2482 O O . ALA D 2 33 ? 15.999 46.633 -4.853 1.00 41.35 218 ALA D O 1
ATOM 2484 N N . ALA D 2 34 ? 15.299 48.725 -4.400 1.00 40.85 219 ALA D N 1
ATOM 2485 C CA . ALA D 2 34 ? 16.646 49.277 -4.257 1.00 40.57 219 ALA D CA 1
ATOM 2486 C C . ALA D 2 34 ? 17.395 48.647 -3.074 1.00 40.60 219 ALA D C 1
ATOM 2487 O O . ALA D 2 34 ? 18.575 48.327 -3.195 1.00 40.19 219 ALA D O 1
ATOM 2489 N N . ALA D 2 35 ? 16.700 48.458 -1.947 1.00 40.52 220 ALA D N 1
ATOM 2490 C CA . ALA D 2 35 ? 17.284 47.819 -0.756 1.00 40.44 220 ALA D CA 1
ATOM 2491 C C . ALA D 2 35 ? 17.586 46.346 -1.025 1.00 40.62 220 ALA D C 1
ATOM 2492 O O . ALA D 2 35 ? 18.566 45.791 -0.513 1.00 40.40 220 ALA D O 1
ATOM 2494 N N . SER D 2 36 ? 16.747 45.722 -1.846 1.00 40.44 221 SER D N 1
ATOM 2495 C CA . SER D 2 36 ? 16.918 44.321 -2.181 1.00 40.37 221 SER D CA 1
ATOM 2496 C C . SER D 2 36 ? 18.147 44.141 -3.070 1.00 40.28 221 SER D C 1
ATOM 2497 O O . SER D 2 36 ? 18.960 43.259 -2.815 1.00 41.10 221 SER D O 1
ATOM 2500 N N . VAL D 2 37 ? 18.293 45.009 -4.074 1.00 39.82 222 VAL D N 1
ATOM 2501 C CA . VAL D 2 37 ? 19.481 45.029 -4.942 1.00 39.32 222 VAL D CA 1
ATOM 2502 C C . VAL D 2 37 ? 20.760 45.227 -4.115 1.00 39.21 222 VAL D C 1
ATOM 2503 O O . VAL D 2 37 ? 21.749 44.527 -4.337 1.00 39.79 222 VAL D O 1
ATOM 2507 N N . GLN D 2 38 ? 20.726 46.159 -3.156 1.00 39.17 223 GLN D N 1
ATOM 2508 C CA . GLN D 2 38 ? 21.818 46.345 -2.189 1.00 39.16 223 GLN D CA 1
ATOM 2509 C C . GLN D 2 38 ? 22.249 45.053 -1.500 1.00 39.09 223 GLN D C 1
ATOM 2510 O O . GLN D 2 38 ? 23.446 44.773 -1.412 1.00 39.13 223 GLN D O 1
ATOM 2516 N N . ARG D 2 39 ? 21.279 44.280 -1.005 1.00 38.11 224 ARG D N 1
ATOM 2517 C CA . ARG D 2 39 ? 21.569 42.982 -0.388 1.00 38.16 224 ARG D CA 1
ATOM 2518 C C . ARG D 2 39 ? 22.194 42.032 -1.408 1.00 38.62 224 ARG D C 1
ATOM 2519 O O . ARG D 2 39 ? 23.151 41.323 -1.095 1.00 38.56 224 ARG D O 1
ATOM 2527 N N . TYR D 2 40 ? 21.661 42.039 -2.626 1.00 39.20 225 TYR D N 1
ATOM 2528 C CA . TYR D 2 40 ? 22.149 41.132 -3.662 1.00 40.31 225 TYR D CA 1
ATOM 2529 C C . TYR D 2 40 ? 23.605 41.418 -4.029 1.00 40.73 225 TYR D C 1
ATOM 2530 O O . TYR D 2 40 ? 24.391 40.491 -4.216 1.00 40.53 225 TYR D O 1
ATOM 2539 N N . GLU D 2 41 ? 23.947 42.701 -4.106 1.00 41.29 226 GLU D N 1
ATOM 2540 C CA . GLU D 2 41 ? 25.311 43.145 -4.407 1.00 42.57 226 GLU D CA 1
ATOM 2541 C C . GLU D 2 41 ? 26.285 42.793 -3.280 1.00 42.63 226 GLU D C 1
ATOM 2542 O O . GLU D 2 41 ? 27.458 42.505 -3.534 1.00 43.03 226 GLU D O 1
ATOM 2548 N N . LEU D 2 42 ? 25.793 42.817 -2.041 1.00 42.97 227 LEU D N 1
ATOM 2549 C CA . LEU D 2 42 ? 26.591 42.422 -0.876 1.00 43.26 227 LEU D CA 1
ATOM 2550 C C . LEU D 2 42 ? 26.865 40.918 -0.836 1.00 43.85 227 LEU D C 1
ATOM 2551 O O . LEU D 2 42 ? 27.973 40.497 -0.487 1.00 43.55 227 LEU D O 1
ATOM 2556 N N . ASN D 2 43 ? 25.851 40.129 -1.202 1.00 44.45 228 ASN D N 1
ATOM 2557 C CA . ASN D 2 43 ? 25.962 38.673 -1.314 1.00 45.69 228 ASN D CA 1
ATOM 2558 C C . ASN D 2 43 ? 27.022 38.228 -2.314 1.00 46.25 228 ASN D C 1
ATOM 2559 O O . ASN D 2 43 ? 27.712 37.230 -2.099 1.00 46.43 228 ASN D O 1
ATOM 2564 N N . MET D 2 44 ? 27.144 38.973 -3.407 1.00 46.94 229 MET D N 1
ATOM 2565 C CA . MET D 2 44 ? 28.059 38.610 -4.482 1.00 47.67 229 MET D CA 1
ATOM 2566 C C . MET D 2 44 ? 29.439 39.230 -4.359 1.00 47.95 229 MET D C 1
ATOM 2567 O O . MET D 2 44 ? 30.327 38.922 -5.159 1.00 48.10 229 MET D O 1
ATOM 2572 N N . LYS D 2 45 ? 29.620 40.111 -3.382 1.00 48.27 230 LYS D N 1
ATOM 2573 C CA . LYS D 2 45 ? 30.887 40.820 -3.231 1.00 48.89 230 LYS D CA 1
ATOM 2574 C C . LYS D 2 45 ? 32.016 39.848 -2.877 1.00 48.78 230 LYS D C 1
ATOM 2575 O O . LYS D 2 45 ? 33.108 39.905 -3.439 1.00 48.68 230 LYS D O 1
#

Foldseek 3Di:
DDPVVVQVVVVVVQLVCLQVWLLCSLVQADQFAKAWAFPPVDDVDLWGHTDIFTGSVRSNVVSVVCSVFSSFKDWDWDDKDKAFDDDPSQKMKIKTWTWMDGVPGDTWTKIKIWIWDDPVGTGTRYIHMGTDDD/DPDDDPDDPVVVVVVVVVVVVVVVD/DVVVVQVVVVVCLLVVLLVWLLCSLVLADQFAKEWAFPPVDVQWGHTDIFTGSVRSNVVSVVCSVQSNFKDWDWDDKDWAFDDDVSQKMKMKTWTWMDGVPGDTWTKIKIWIWPDPVGTHTRYIHMTTDDDPD/DDDDDPDDVVVVVVVVVVVVVVVVD

Radius of gyration: 19.31 Å; Cα contacts (8 Å, |Δi|>4): 669; chains: 4; bounding box: 44×51×50 Å

GO terms:
  GO:0000932 P-body (C, IDA)
  GO:0045053 protein retention in Golgi apparatus (P, IGI)
  GO:0034517 ribophagy (P, IMP)
  GO:0005737 cytoplasm (C, HDA)
  GO:0005829 cytosol (C, HDA)
  GO:0003729 mRNA binding (F, HDA)
  GO:0045053 protein retention in Golgi apparatus (P, IMP)
  GO:2000156 regulation of retrograde vesicle-mediated transport, Golgi to ER (P, IMP)
  GO:0016579 protein deubiquitination (P, IMP)
  GO:0060628 regulation of ER to Golgi vesicle-mediated transport (P, IMP)
  GO:1990861 Ubp3-Bre5 deubiquitination complex (C, IPI)
  GO:0042802 identical protein binding (F, IPI)
  GO:0005515 protein binding (F, IPI)
  GO:0005739 mitochondrion (C, IDA)
  GO:0005829 cytosol (C, IDA)
  GO:0034063 stress granule assembly (P, IDA)
  GO:1901525 negative regulation of mitophagy (P, IMP)

Nearest PDB structures (foldseek):
  2qiy-assembly1_A  TM=1.008E+00  e=1.521E-26  Saccharomyces cerevisiae
  2qiy-assembly1_B  TM=1.005E+00  e=2.577E-24  Saccharomyces cerevisiae
  1zx2-assembly1_B  TM=9.160E-01  e=5.232E-20  Saccharomyces cerevisiae
  1jb5-assembly1_B  TM=8.508E-01  e=2.471E-06  Rattus norvegicus
  6ihj-assembly2_D  TM=8.494E-01  e=1.852E-06  Drosophila melanogaster

InterPro domains:
  IPR000504 RNA recognition motif domain [PS50102] (418-494)
  IPR002075 Nuclear transport factor 2 domain [PF02136] (9-140)
  IPR018222 Nuclear transport factor 2, eukaryote [PS50177] (8-140)
  IPR018222 Nuclear transport factor 2, eukaryote [cd00780] (4-142)
  IPR032710 NTF2-like domain superfamily [SSF54427] (4-141)
  IPR039539 Ras GTPase-activating protein-binding protein [PTHR10693] (6-500)

Secondary structure (DSSP, 8-state):
--HHHHHHHHHHHHHHHHHH-GGGGGGGEEEEEEEEEE-TT----SS--EEEEESHHHHHHHHHHTHHHHTTEEEEEEEEEEEEESGGG-EEEEEEEEEEEETTPPPEEEEEEEEEEE---EEEEEEEEEEE--/-HHHHHHHHHHHHHHHHHH-TTTGGGGEEEEEEEEEE-TT------EEEEESHHHHHHHHHHTHHHHHTEEEEEEEEEEEEESGGG-EEEEEEEEEEEETTPPPEEEEEEEEEEE---EEEEEEEEEEE----/--EEESS-HHHHHHHHHHHHHHHT-/--EEESS-SHHHHHHHHHHHHHHT-

B-factor: mean 29.54, std 7.92, range [16.97, 72.14]

Solvent-accessible surface area: 14781 Å² total; per-residue (Å²): 163,81,35,119,73,34,0,74,49,26,0,52,83,0,0,49,35,0,98,80,36,0,54,136,0,5,168,73,0,13,72,93,0,21,1,4,2,4,37,39,118,37,219,135,91,22,59,45,63,41,49,118,20,77,14,88,153,65,0,49,130,20,0,41,81,10,40,85,90,0,110,24,1,30,0,48,0,43,22,32,12,33,9,84,5,39,132,128,65,125,4,1,0,0,0,0,5,3,9,2,6,8,93,61,28,5,3,14,14,1,0,1,0,0,6,3,77,47,102,154,83,68,49,1,18,0,0,0,0,60,5,7,56,57,112,70,41,49,1,17,23,77,120,76,78,21,52,50,2,16,73,58,5,102,98,51,73,119,207,122,32,115,88,68,0,62,45,23,0,49,74,0,1,64,46,1,119,70,41,0,47,131,0,0,146,84,0,11,72,98,1,27,1,5,3,6,36,36,122,107,162,28,61,49,67,42,45,114,18,70,14,71,155,83,0,42,149,17,0,43,82,10,42,83,86,0,105,22,1,24,0,41,2,46,29,44,11,31,6,76,4,40,136,129,63,118,4,0,0,0,0,0,4,0,30,1,3,4,93,62,26,22,9,24,37,0,0,1,0,0,6,2,72,54,88,154,85,57,41,1,20,0,0,0,0,62,7,12,52,71,27,118,168,68,36,47,3,29,22,94,105,77,76,19,49,54,2,39,85,55,19,133,92,81,88,122,197

Organism: Saccharomyces cerevisiae (strain ATCC 204508 / S288c) (NCBI:txid559292)